Protein AF-A0A7S6S5T4-F1 (afdb_monomer_lite)

Structure (mmCIF, N/CA/C/O backbone):
data_AF-A0A7S6S5T4-F1
#
_entry.id   AF-A0A7S6S5T4-F1
#
loop_
_atom_site.group_PDB
_atom_site.id
_atom_site.type_symbol
_atom_site.label_atom_id
_atom_site.label_alt_id
_atom_site.label_comp_id
_atom_site.label_asym_id
_atom_site.label_entity_id
_atom_site.label_seq_id
_atom_site.pdbx_PDB_ins_code
_atom_site.Cartn_x
_atom_site.Cartn_y
_atom_site.Cartn_z
_atom_site.occupancy
_atom_site.B_iso_or_equiv
_atom_site.auth_seq_id
_atom_site.auth_comp_id
_atom_site.auth_asym_id
_atom_site.auth_atom_id
_atom_site.pdbx_PDB_model_num
ATOM 1 N N . MET A 1 1 ? -9.340 40.161 12.374 1.00 37.75 1 MET A N 1
ATOM 2 C CA . MET A 1 1 ? -9.868 39.364 11.247 1.00 37.75 1 MET A CA 1
ATOM 3 C C . MET A 1 1 ? -8.648 38.874 10.475 1.00 37.75 1 MET A C 1
ATOM 5 O O . MET A 1 1 ? -8.065 39.648 9.738 1.00 37.75 1 MET A O 1
ATOM 9 N N . ALA A 1 2 ? -8.127 37.689 10.814 1.00 38.81 2 ALA A N 1
ATOM 10 C CA . ALA A 1 2 ? -6.842 37.221 10.290 1.00 38.81 2 ALA A CA 1
ATOM 11 C C . ALA A 1 2 ? -7.041 36.590 8.908 1.00 38.81 2 ALA A C 1
ATOM 13 O O . ALA A 1 2 ? -7.745 35.587 8.770 1.00 38.81 2 ALA A O 1
ATOM 14 N N . GLU A 1 3 ? -6.441 37.216 7.905 1.00 41.28 3 GLU A N 1
ATOM 15 C CA . GLU A 1 3 ? -6.384 36.771 6.520 1.00 41.28 3 GLU A CA 1
ATOM 16 C C . GLU A 1 3 ? -5.743 35.372 6.475 1.00 41.28 3 GLU A C 1
ATOM 18 O O . GLU A 1 3 ? -4.582 35.178 6.843 1.00 41.28 3 GLU A O 1
ATOM 23 N N . LYS A 1 4 ? -6.533 34.345 6.135 1.00 46.62 4 LYS A N 1
ATOM 24 C CA . LYS A 1 4 ? -6.027 32.974 5.996 1.00 46.62 4 LYS A CA 1
ATOM 25 C C . LYS A 1 4 ? -5.132 32.932 4.765 1.00 46.62 4 LYS A C 1
ATOM 27 O O . LYS A 1 4 ? -5.632 32.852 3.648 1.00 46.62 4 LYS A O 1
ATOM 32 N N . GLU A 1 5 ? -3.824 32.969 4.983 1.00 51.25 5 GLU A N 1
ATOM 33 C CA . GLU A 1 5 ? -2.847 32.892 3.902 1.00 51.25 5 GLU A CA 1
ATOM 34 C C . GLU A 1 5 ? -3.065 31.630 3.038 1.00 51.25 5 GLU A C 1
ATOM 36 O O . GLU A 1 5 ? -3.029 30.505 3.559 1.00 51.25 5 GLU A O 1
ATOM 41 N N . PRO A 1 6 ? -3.282 31.781 1.720 1.00 53.50 6 PRO A N 1
ATOM 42 C CA . PRO A 1 6 ? -3.698 30.685 0.845 1.00 53.50 6 PRO A CA 1
ATOM 43 C C . PRO A 1 6 ? -2.652 29.565 0.749 1.00 53.50 6 PRO A C 1
ATOM 45 O O . PRO A 1 6 ? -3.016 28.391 0.651 1.00 53.50 6 PRO A O 1
ATOM 48 N N . TRP A 1 7 ? -1.362 29.880 0.888 1.00 49.38 7 TRP A N 1
ATOM 49 C CA . TRP A 1 7 ? -0.279 28.892 0.837 1.00 49.38 7 TRP A CA 1
ATOM 50 C C . TRP A 1 7 ? -0.280 27.927 2.039 1.00 49.38 7 TRP A C 1
ATOM 52 O O . TRP A 1 7 ? 0.041 26.747 1.884 1.00 49.38 7 TRP A O 1
ATOM 62 N N . LYS A 1 8 ? -0.733 28.360 3.229 1.00 52.41 8 LYS A N 1
ATOM 63 C CA . LYS A 1 8 ? -0.877 27.468 4.400 1.00 52.41 8 LYS A CA 1
ATOM 64 C C . LYS A 1 8 ? -1.948 26.405 4.169 1.00 52.41 8 LYS A C 1
ATOM 66 O O . LYS A 1 8 ? -1.793 25.269 4.617 1.00 52.41 8 LYS A O 1
ATOM 71 N N . SER A 1 9 ? -3.007 26.744 3.429 1.00 56.28 9 SER A N 1
ATOM 72 C CA . SER A 1 9 ? -4.015 25.760 3.020 1.00 56.28 9 SER A CA 1
ATOM 73 C C . SER A 1 9 ? -3.423 24.715 2.062 1.00 56.28 9 SER A C 1
ATOM 75 O O . SER A 1 9 ? -3.656 23.522 2.248 1.00 56.28 9 SER A O 1
ATOM 77 N N . GLN A 1 10 ? -2.555 25.130 1.134 1.00 53.66 10 GLN A N 1
ATOM 78 C CA . GLN A 1 10 ? -1.889 24.252 0.165 1.00 53.66 10 GLN A CA 1
ATOM 79 C C . GLN A 1 10 ? -0.862 23.309 0.812 1.00 53.66 10 GLN A C 1
ATOM 81 O O . GLN A 1 10 ? -0.829 22.124 0.489 1.00 53.66 10 GLN A O 1
ATOM 86 N N . LEU A 1 11 ? -0.089 23.768 1.800 1.00 56.03 11 LEU A N 1
ATOM 87 C CA . LEU A 1 11 ? 0.815 22.888 2.560 1.00 56.03 11 LEU A CA 1
ATOM 88 C C . LEU A 1 11 ? 0.056 21.893 3.458 1.00 56.03 11 LEU A C 1
ATOM 90 O O . LEU A 1 11 ? 0.479 20.749 3.617 1.00 56.03 11 LEU A O 1
ATOM 94 N N . SER A 1 12 ? -1.105 22.283 3.996 1.00 57.75 12 SER A N 1
ATOM 95 C CA . SER A 1 12 ? -1.963 21.382 4.788 1.00 57.75 12 SER A CA 1
ATOM 96 C C . SER A 1 12 ? -2.613 20.258 3.963 1.00 57.75 12 SER A C 1
ATOM 98 O O . SER A 1 12 ? -3.051 19.239 4.504 1.00 57.75 12 SER A O 1
ATOM 100 N N . ILE A 1 13 ? -2.673 20.438 2.641 1.00 57.72 13 ILE A N 1
ATOM 101 C CA . ILE A 1 13 ? -3.141 19.431 1.686 1.00 57.72 13 ILE A CA 1
ATOM 102 C C . ILE A 1 13 ? -2.067 18.357 1.461 1.00 57.72 13 ILE A C 1
ATOM 104 O O . ILE A 1 13 ? -2.412 17.185 1.286 1.00 57.72 13 ILE A O 1
ATOM 108 N N . LEU A 1 14 ? -0.785 18.744 1.501 1.00 58.28 14 LEU A N 1
ATOM 109 C CA . LEU A 1 14 ? 0.358 17.836 1.378 1.00 58.28 14 LEU A CA 1
ATOM 110 C C . LEU A 1 14 ? 0.544 16.975 2.633 1.00 58.28 14 LEU A C 1
ATOM 112 O O . LEU A 1 14 ? 0.919 15.810 2.515 1.00 58.28 14 LEU A O 1
ATOM 116 N N . SER A 1 15 ? 0.243 17.500 3.828 1.00 65.44 15 SER A N 1
ATOM 117 C CA . SER A 1 15 ? 0.333 16.702 5.051 1.00 65.44 15 SER A CA 1
ATOM 118 C C . SER A 1 15 ? -0.891 15.794 5.228 1.00 65.44 15 SER A C 1
ATOM 120 O O . SER A 1 15 ? -2.013 16.205 5.553 1.00 65.44 15 SER A O 1
ATOM 122 N N . ILE A 1 16 ? -0.658 14.498 5.016 1.00 64.62 16 ILE A N 1
ATOM 123 C CA . ILE A 1 16 ? -1.627 13.440 5.319 1.00 64.62 16 ILE A CA 1
ATOM 124 C C . ILE A 1 16 ? -1.848 13.335 6.832 1.00 64.62 16 ILE A C 1
ATOM 126 O O . ILE A 1 16 ? -2.922 12.912 7.231 1.00 64.62 16 ILE A O 1
ATOM 130 N N . ASP A 1 17 ? -0.904 13.781 7.664 1.00 66.31 17 ASP A N 1
ATOM 131 C CA . ASP A 1 17 ? -0.957 13.575 9.116 1.00 66.31 17 ASP A CA 1
ATOM 132 C C . ASP A 1 17 ? -1.626 14.708 9.919 1.00 66.31 17 ASP A C 1
ATOM 134 O O . ASP A 1 17 ? -1.998 14.497 11.071 1.00 66.31 17 ASP A O 1
ATOM 138 N N . ASN A 1 18 ? -1.859 15.889 9.330 1.00 67.38 18 ASN A N 1
ATOM 139 C CA . ASN A 1 18 ? -2.523 16.994 10.037 1.00 67.38 18 ASN A CA 1
ATOM 140 C C . ASN A 1 18 ? -4.045 16.904 9.888 1.00 67.38 18 ASN A C 1
ATOM 142 O O . ASN A 1 18 ? -4.648 17.567 9.039 1.00 67.38 18 ASN A O 1
ATOM 146 N N . TRP A 1 19 ? -4.672 16.071 10.716 1.00 69.12 19 TRP A N 1
ATOM 147 C CA . TRP A 1 19 ? -6.127 15.990 10.823 1.00 69.12 19 TRP A CA 1
ATOM 148 C C . TRP A 1 19 ? -6.584 16.838 12.006 1.00 69.12 19 TRP A C 1
ATOM 150 O O . TRP A 1 19 ? -6.181 16.594 13.140 1.00 69.12 19 TRP A O 1
ATOM 160 N N . LYS A 1 20 ? -7.442 17.833 11.754 1.00 62.19 20 LYS A N 1
ATOM 161 C CA . LYS A 1 20 ? -8.158 18.521 12.832 1.00 62.19 20 LYS A CA 1
ATOM 162 C C . LYS A 1 20 ? -9.294 17.622 13.305 1.00 62.19 20 LYS A C 1
ATOM 164 O O . LYS A 1 20 ? -10.221 17.344 12.543 1.00 62.19 20 LYS A O 1
ATOM 169 N N . ILE A 1 21 ? -9.178 17.123 14.530 1.00 63.34 21 ILE A N 1
ATOM 170 C CA . ILE A 1 21 ? -10.240 16.376 15.201 1.00 63.34 21 ILE A CA 1
ATOM 171 C C . ILE A 1 21 ? -11.015 17.394 16.032 1.00 63.34 21 ILE A C 1
ATOM 173 O O . ILE A 1 21 ? -10.734 17.583 17.210 1.00 63.34 21 ILE A O 1
ATOM 177 N N . ASP A 1 22 ? -11.945 18.086 15.381 1.00 63.19 22 ASP A N 1
ATOM 178 C CA . ASP A 1 22 ? -12.815 19.053 16.059 1.00 63.19 22 ASP A CA 1
ATOM 179 C C . ASP A 1 22 ? -14.105 18.380 16.578 1.00 63.19 22 ASP A C 1
ATOM 181 O O . ASP A 1 22 ? -14.806 18.949 17.409 1.00 63.19 22 ASP A O 1
ATOM 185 N N . ASP A 1 23 ? -14.412 17.157 16.119 1.00 68.19 23 ASP A N 1
ATOM 186 C CA . ASP A 1 23 ? -15.638 16.423 16.451 1.00 68.19 23 ASP A CA 1
ATOM 187 C C . ASP A 1 23 ? -15.375 14.908 16.587 1.00 68.19 23 ASP A C 1
ATOM 189 O O . ASP A 1 23 ? -14.596 14.317 15.834 1.00 68.19 23 ASP A O 1
ATOM 193 N N . SER A 1 24 ? -16.045 14.283 17.557 1.00 76.25 24 SER A N 1
ATOM 194 C CA . SER A 1 24 ? -16.015 12.837 17.836 1.00 76.25 24 SER A CA 1
ATOM 195 C C . SER A 1 24 ? -17.015 12.035 16.988 1.00 76.25 24 SER A C 1
ATOM 197 O O . SER A 1 24 ? -17.014 10.798 17.009 1.00 76.25 24 SER A O 1
ATOM 199 N N . ALA A 1 25 ? -17.865 12.722 16.219 1.00 84.00 25 ALA A N 1
ATOM 200 C CA . ALA A 1 25 ? -18.787 12.102 15.282 1.00 84.00 25 ALA A CA 1
ATOM 201 C C . ALA A 1 25 ? -18.052 11.386 14.142 1.00 84.00 25 ALA A C 1
ATOM 203 O O . ALA A 1 25 ? -17.232 11.972 13.428 1.00 84.00 25 ALA A O 1
ATOM 204 N N . PHE A 1 26 ? -18.411 10.119 13.905 1.00 86.06 26 PHE A N 1
ATOM 205 C CA . PHE A 1 26 ? -17.848 9.329 12.808 1.00 86.06 26 PHE A CA 1
ATOM 206 C C . PHE A 1 26 ? -18.003 10.034 11.453 1.00 86.06 26 PHE A C 1
ATOM 208 O O . PHE A 1 26 ? -17.081 10.024 10.640 1.00 86.06 26 PHE A O 1
ATOM 215 N N . GLU A 1 27 ? -19.145 10.681 11.216 1.00 86.12 27 GLU A N 1
ATOM 216 C CA . GLU A 1 27 ? -19.437 11.368 9.955 1.00 86.12 27 GLU A CA 1
ATOM 217 C C . GLU A 1 27 ? -18.483 12.529 9.669 1.00 86.12 27 GLU A C 1
ATOM 219 O O . GLU A 1 27 ? -18.081 12.720 8.520 1.00 86.12 27 GLU A O 1
ATOM 224 N N . ALA A 1 28 ? -18.075 13.275 10.698 1.00 84.25 28 ALA A N 1
ATOM 225 C CA . ALA A 1 28 ? -17.122 14.369 10.551 1.00 84.25 28 ALA A CA 1
ATOM 226 C C . ALA A 1 28 ? -15.737 13.836 10.154 1.00 84.25 28 ALA A C 1
ATOM 228 O O . ALA A 1 28 ? -15.132 14.317 9.191 1.00 84.25 28 ALA A O 1
ATOM 229 N N . ILE A 1 29 ? -15.270 12.782 10.833 1.00 84.75 29 ILE A N 1
ATOM 230 C CA . ILE A 1 29 ? -13.990 12.126 10.530 1.00 84.75 29 ILE A CA 1
ATOM 231 C C . ILE A 1 29 ? -14.030 11.503 9.124 1.00 84.75 29 ILE A C 1
ATOM 233 O O . ILE A 1 29 ? -13.089 11.649 8.341 1.00 84.75 29 ILE A O 1
ATOM 237 N N . TRP A 1 30 ? -15.139 10.851 8.769 1.00 87.25 30 TRP A N 1
ATOM 238 C CA . TRP A 1 30 ? -15.346 10.254 7.452 1.00 87.25 30 TRP A CA 1
ATOM 239 C C . TRP A 1 30 ? -15.392 11.299 6.336 1.00 87.25 30 TRP A C 1
ATOM 241 O O . TRP A 1 30 ? -14.808 11.090 5.271 1.00 87.25 30 TRP A O 1
ATOM 251 N N . ARG A 1 31 ? -16.039 12.446 6.565 1.00 85.94 31 ARG A N 1
ATOM 252 C CA . ARG A 1 31 ? -16.064 13.562 5.612 1.00 85.94 31 ARG A CA 1
ATOM 253 C C . ARG A 1 31 ? -14.654 14.084 5.350 1.00 85.94 31 ARG A C 1
ATOM 255 O O . ARG A 1 31 ? -14.284 14.200 4.186 1.00 85.94 31 ARG A O 1
ATOM 262 N N . ASN A 1 32 ? -13.853 14.292 6.395 1.00 83.81 32 ASN A N 1
ATOM 263 C CA . ASN A 1 32 ? -12.459 14.732 6.261 1.00 83.81 32 ASN A CA 1
ATOM 264 C C . ASN A 1 32 ? -11.607 13.713 5.488 1.00 83.81 32 ASN A C 1
ATOM 266 O O . ASN A 1 32 ? -10.844 14.090 4.595 1.00 83.81 32 ASN A O 1
ATOM 270 N N . TYR A 1 33 ? -11.780 12.418 5.777 1.00 86.19 33 TYR A N 1
ATOM 271 C CA . TYR A 1 33 ? -11.155 11.345 5.004 1.00 86.19 33 TYR A CA 1
ATOM 272 C C . TYR A 1 33 ? -11.542 11.430 3.522 1.00 86.19 33 TYR A C 1
ATOM 274 O O . TYR A 1 33 ? -10.666 11.452 2.659 1.00 86.19 33 TYR A O 1
ATOM 282 N N . ARG A 1 34 ? -12.843 11.529 3.215 1.00 85.56 34 ARG A N 1
ATOM 283 C CA . ARG A 1 34 ? -13.330 11.608 1.831 1.00 85.56 34 ARG A CA 1
ATOM 284 C C . ARG A 1 34 ? -12.846 12.852 1.111 1.00 85.56 34 ARG A C 1
ATOM 286 O O . ARG A 1 34 ? -12.558 12.766 -0.075 1.00 85.56 34 ARG A O 1
ATOM 293 N N . GLU A 1 35 ? -12.751 13.987 1.797 1.00 84.31 35 GLU A N 1
ATOM 294 C CA . GLU A 1 35 ? -12.193 15.204 1.221 1.00 84.31 35 GLU A CA 1
ATOM 295 C C . GLU A 1 35 ? -10.731 15.014 0.843 1.00 84.31 35 GLU A C 1
ATOM 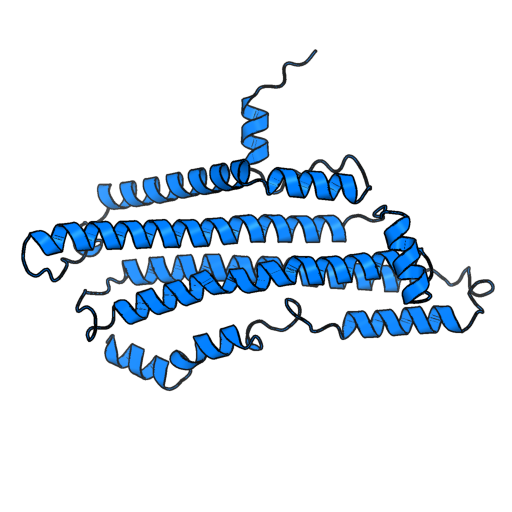297 O O . GLU A 1 35 ? -10.398 15.243 -0.313 1.00 84.31 35 GLU A O 1
ATOM 302 N N . LYS A 1 36 ? -9.884 14.502 1.745 1.00 81.69 36 LYS A N 1
ATOM 303 C CA . LYS A 1 36 ? -8.467 14.227 1.442 1.00 81.69 36 LYS A CA 1
ATOM 304 C C . LYS A 1 36 ? -8.264 13.096 0.421 1.00 81.69 36 LYS A C 1
ATOM 306 O O . LYS A 1 36 ? -7.222 13.078 -0.238 1.00 81.69 36 LYS A O 1
ATOM 311 N N . ALA A 1 37 ? -9.244 12.198 0.281 1.00 83.44 37 ALA A N 1
ATOM 312 C CA . ALA A 1 37 ? -9.281 11.118 -0.708 1.00 83.44 37 ALA A CA 1
ATOM 313 C C . ALA A 1 37 ? -9.845 11.543 -2.078 1.00 83.44 37 ALA A C 1
ATOM 315 O O . ALA A 1 37 ? -9.880 10.721 -2.996 1.00 83.44 37 ALA A O 1
ATOM 316 N N . LYS A 1 38 ? -10.322 12.789 -2.245 1.00 84.56 38 LYS A N 1
ATOM 317 C CA . LYS A 1 38 ? -10.767 13.278 -3.559 1.00 84.56 38 LYS A CA 1
ATOM 318 C C . LYS A 1 38 ? -9.602 13.231 -4.543 1.00 84.56 38 LYS A C 1
ATOM 320 O O . LYS A 1 38 ? -8.491 13.653 -4.220 1.00 84.56 38 LYS A O 1
ATOM 325 N N . LEU A 1 39 ? -9.910 12.822 -5.775 1.00 75.38 39 LEU A N 1
ATOM 326 C CA . LEU A 1 39 ? -8.928 12.667 -6.850 1.00 75.38 39 LEU A CA 1
ATOM 327 C C . LEU A 1 39 ? -8.058 13.914 -7.041 1.00 75.38 39 LEU A C 1
ATOM 329 O O . LEU A 1 39 ? -6.858 13.771 -7.205 1.00 75.38 39 LEU A O 1
ATOM 333 N N . GLY A 1 40 ? -8.614 15.125 -6.934 1.00 80.12 40 GLY A N 1
ATOM 334 C CA . GLY A 1 40 ? -7.833 16.359 -7.091 1.00 80.12 40 GLY A CA 1
ATOM 335 C C . GLY A 1 40 ? -6.673 16.496 -6.096 1.00 80.12 40 GLY A C 1
ATOM 336 O O . GLY A 1 40 ? -5.560 16.835 -6.491 1.00 80.12 40 GLY A O 1
ATOM 337 N N . PHE A 1 41 ? -6.894 16.179 -4.816 1.00 80.44 41 PHE A N 1
ATOM 338 C CA . PHE A 1 41 ? -5.836 16.269 -3.805 1.00 80.44 41 PHE A CA 1
ATOM 339 C C . PHE A 1 41 ? -4.828 15.129 -3.923 1.00 80.44 41 PHE A C 1
ATOM 341 O O . PHE A 1 41 ? -3.630 15.366 -3.780 1.00 80.44 41 PHE A O 1
ATOM 348 N N . SER A 1 42 ? -5.294 13.914 -4.220 1.00 80.44 42 SER A N 1
ATOM 349 C CA . SER A 1 42 ? -4.402 12.785 -4.500 1.00 80.44 42 SER A CA 1
ATOM 350 C C . SER A 1 42 ? -3.530 13.060 -5.725 1.00 80.44 42 SER A C 1
ATOM 352 O O . SER A 1 42 ? -2.319 12.892 -5.647 1.00 80.44 42 SER A O 1
ATOM 354 N N . ILE A 1 43 ? -4.099 13.577 -6.818 1.00 85.12 43 ILE A N 1
ATOM 355 C CA . ILE A 1 43 ? -3.352 13.955 -8.026 1.00 85.12 43 ILE A CA 1
ATOM 356 C C . ILE A 1 43 ? -2.308 15.020 -7.698 1.00 85.12 43 ILE A C 1
ATOM 358 O O . ILE A 1 43 ? -1.166 14.877 -8.111 1.00 85.12 43 ILE A O 1
ATOM 362 N N . PHE A 1 44 ? -2.648 16.045 -6.913 1.00 86.00 44 PHE A N 1
ATOM 363 C CA . PHE A 1 44 ? -1.677 17.068 -6.523 1.00 86.00 44 PHE A CA 1
ATOM 364 C C . PHE A 1 44 ? -0.487 16.484 -5.742 1.00 86.00 44 PHE A C 1
ATOM 366 O O . PHE A 1 44 ? 0.663 16.765 -6.075 1.00 86.00 44 PHE A O 1
ATOM 373 N N . ARG A 1 45 ? -0.745 15.623 -4.745 1.00 84.56 45 ARG A N 1
ATOM 374 C CA . ARG A 1 45 ? 0.317 14.943 -3.978 1.00 84.56 45 ARG A CA 1
ATOM 375 C C . ARG A 1 45 ? 1.169 14.031 -4.866 1.00 84.56 45 ARG A C 1
ATOM 377 O O . ARG A 1 45 ? 2.393 14.047 -4.758 1.00 84.56 45 ARG A O 1
ATOM 384 N N . ILE A 1 46 ? 0.535 13.280 -5.768 1.00 87.25 46 ILE A N 1
ATOM 385 C CA . ILE A 1 46 ? 1.215 12.392 -6.721 1.00 87.25 46 ILE A CA 1
ATOM 386 C C . ILE A 1 46 ? 2.090 13.202 -7.679 1.00 87.25 46 ILE A C 1
ATOM 388 O O . ILE A 1 46 ? 3.255 12.865 -7.846 1.00 87.25 46 ILE A O 1
ATOM 392 N N . LEU A 1 47 ? 1.568 14.284 -8.263 1.00 87.88 47 LEU A N 1
ATOM 393 C CA . LEU A 1 47 ? 2.312 15.156 -9.176 1.00 87.88 47 LEU A CA 1
ATOM 394 C C . LEU A 1 47 ? 3.505 15.818 -8.488 1.00 87.88 47 LEU A C 1
ATOM 396 O O . LEU A 1 47 ? 4.566 15.931 -9.092 1.00 87.88 47 LEU A O 1
ATOM 400 N N . PHE A 1 48 ? 3.361 16.208 -7.222 1.00 87.88 48 PHE A N 1
ATOM 401 C CA . PHE A 1 48 ? 4.464 16.759 -6.442 1.00 87.88 48 PHE A CA 1
ATOM 402 C C . PHE A 1 48 ? 5.604 15.742 -6.262 1.00 87.88 48 PHE A C 1
ATOM 404 O O . PHE A 1 48 ? 6.759 16.051 -6.552 1.00 87.88 48 PHE A O 1
ATOM 411 N N . ILE A 1 49 ? 5.290 14.507 -5.847 1.00 85.94 49 ILE A N 1
ATOM 412 C CA . ILE A 1 49 ? 6.299 13.442 -5.701 1.00 85.94 49 ILE A CA 1
ATOM 413 C C . ILE A 1 49 ? 6.875 13.045 -7.066 1.00 85.94 49 ILE A C 1
ATOM 415 O O . ILE A 1 49 ? 8.076 12.812 -7.186 1.00 85.94 49 ILE A O 1
ATOM 419 N N . PHE A 1 50 ? 6.040 13.004 -8.102 1.00 86.56 50 PHE A N 1
ATOM 420 C CA . PHE A 1 50 ? 6.462 12.732 -9.470 1.00 86.56 50 PHE A CA 1
ATOM 421 C C . PHE A 1 50 ? 7.470 13.780 -9.954 1.00 86.56 50 PHE A C 1
ATOM 423 O O . PHE A 1 50 ? 8.515 13.419 -10.484 1.00 86.56 50 PHE A O 1
ATOM 430 N N . PHE A 1 51 ? 7.209 15.066 -9.711 1.00 88.50 51 PHE A N 1
ATOM 431 C CA . PHE A 1 51 ? 8.132 16.145 -10.057 1.00 88.50 51 PHE A CA 1
ATOM 432 C C . PHE A 1 51 ? 9.462 16.021 -9.307 1.00 88.50 51 PHE A C 1
ATOM 434 O O . PHE A 1 51 ? 10.518 16.151 -9.922 1.00 88.50 51 PHE A O 1
ATOM 441 N N . LEU A 1 52 ? 9.433 15.689 -8.010 1.00 87.06 52 LEU A N 1
ATOM 442 C CA . LEU A 1 52 ? 10.654 15.407 -7.248 1.00 87.06 52 LEU A CA 1
ATOM 443 C C . LEU A 1 52 ? 11.440 14.236 -7.847 1.00 87.06 52 LEU A C 1
ATOM 445 O O . LEU A 1 52 ? 12.654 14.336 -8.020 1.00 87.06 52 LEU A O 1
ATOM 449 N N . PHE A 1 53 ? 10.761 13.155 -8.226 1.00 83.44 53 PHE A N 1
ATOM 450 C CA . PHE A 1 53 ? 11.404 11.997 -8.839 1.00 83.44 53 PHE A CA 1
ATOM 451 C C . PHE A 1 53 ? 12.035 12.330 -10.199 1.00 83.44 53 PHE A C 1
ATOM 453 O O . PHE A 1 53 ? 13.185 11.975 -10.446 1.00 83.44 53 PHE A O 1
ATOM 460 N N . ILE A 1 54 ? 11.331 13.078 -11.054 1.00 82.62 54 ILE A N 1
ATOM 461 C CA . ILE A 1 54 ? 11.871 13.552 -12.335 1.00 82.62 54 ILE A CA 1
ATOM 462 C C . ILE A 1 54 ? 13.063 14.488 -12.113 1.00 82.62 54 ILE A C 1
ATOM 464 O O . ILE A 1 54 ? 14.084 14.334 -12.778 1.00 82.62 54 ILE A O 1
ATOM 468 N N . SER A 1 55 ? 12.985 15.408 -11.147 1.00 85.12 55 SER A N 1
ATOM 469 C CA . SER A 1 55 ? 14.104 16.299 -10.820 1.00 85.12 55 SER A CA 1
ATOM 470 C C . SER A 1 55 ? 15.345 15.520 -10.370 1.00 85.12 55 SER A C 1
ATOM 472 O O . SER A 1 55 ? 16.459 15.839 -10.776 1.00 85.12 55 SER A O 1
ATOM 474 N N . PHE A 1 56 ? 15.149 14.440 -9.609 1.00 82.94 56 PHE A N 1
ATOM 475 C CA . PHE A 1 56 ? 16.220 13.548 -9.184 1.00 82.94 56 PHE A CA 1
ATOM 476 C C . PHE A 1 56 ? 16.838 12.784 -10.365 1.00 82.94 56 PHE A C 1
ATOM 478 O O . PHE A 1 56 ? 18.060 12.703 -10.456 1.00 82.94 56 PHE A O 1
ATOM 485 N N . ILE A 1 57 ? 16.026 12.297 -11.311 1.00 78.06 57 ILE A N 1
ATOM 486 C CA . ILE A 1 57 ? 16.528 11.673 -12.548 1.00 78.06 57 ILE A CA 1
ATOM 487 C C . ILE A 1 57 ? 17.356 12.665 -13.369 1.00 78.06 57 ILE A C 1
ATOM 489 O O . ILE A 1 57 ? 18.448 12.315 -13.808 1.00 78.06 57 ILE A O 1
ATOM 493 N N . ILE A 1 58 ? 16.869 13.896 -13.552 1.00 81.25 58 ILE A N 1
ATOM 494 C CA . ILE A 1 58 ? 17.584 14.936 -14.307 1.00 81.25 58 ILE A CA 1
ATOM 495 C C . ILE A 1 58 ? 18.935 15.237 -13.647 1.00 81.25 58 ILE A C 1
ATOM 497 O O . ILE A 1 58 ? 19.949 15.299 -14.335 1.00 81.25 58 ILE A O 1
ATOM 501 N N . LEU A 1 59 ? 18.984 15.349 -12.315 1.00 82.88 59 LEU A N 1
ATOM 502 C CA . LEU A 1 59 ? 20.243 15.534 -11.588 1.00 82.88 59 LEU A CA 1
ATOM 503 C C . LEU A 1 59 ? 21.210 14.363 -11.806 1.00 82.88 59 LEU A C 1
ATOM 505 O O . LEU A 1 59 ? 22.388 14.591 -12.071 1.00 82.88 59 LEU A O 1
ATOM 509 N N . ILE A 1 60 ? 20.729 13.117 -11.762 1.00 76.94 60 ILE A N 1
ATOM 510 C CA . ILE A 1 60 ? 21.569 11.949 -12.067 1.00 76.94 60 ILE A CA 1
ATOM 511 C C . ILE A 1 60 ? 22.073 12.004 -13.515 1.00 76.94 60 ILE A C 1
ATOM 513 O O . ILE A 1 60 ? 23.223 11.667 -13.757 1.00 76.94 60 ILE A O 1
ATOM 517 N N . GLN A 1 61 ? 21.271 12.455 -14.480 1.00 72.94 61 GLN A N 1
ATOM 518 C CA . GLN A 1 61 ? 21.716 12.587 -15.873 1.00 72.94 61 GLN A CA 1
ATOM 519 C C . GLN A 1 61 ? 22.749 13.704 -16.081 1.00 72.94 61 GLN A C 1
ATOM 521 O O . GLN A 1 61 ? 23.600 13.589 -16.963 1.00 72.94 61 GLN A O 1
ATOM 526 N N . MET A 1 62 ? 22.676 14.778 -15.290 1.00 79.25 62 MET A N 1
ATOM 527 C CA . MET A 1 62 ? 23.615 15.902 -15.364 1.00 79.25 62 MET A CA 1
ATOM 528 C C . MET A 1 62 ? 24.971 15.594 -14.719 1.00 79.25 62 MET A C 1
ATOM 530 O O . MET A 1 62 ? 25.985 16.101 -15.188 1.00 79.25 62 MET A O 1
ATOM 534 N N . PHE A 1 63 ? 24.990 14.797 -13.647 1.00 78.38 63 PHE A N 1
ATOM 535 C CA . PHE A 1 63 ? 26.194 14.550 -12.838 1.00 78.38 63 PHE A CA 1
ATOM 536 C C . PHE A 1 63 ? 26.689 13.097 -12.859 1.00 78.38 63 PHE A C 1
ATOM 538 O O . PHE A 1 63 ? 27.776 12.815 -12.360 1.00 78.38 63 PHE A O 1
ATOM 545 N N . GLY A 1 64 ? 25.892 12.167 -13.379 1.00 68.06 64 GLY A N 1
ATOM 546 C CA . GLY A 1 64 ? 26.190 10.740 -13.420 1.00 68.06 64 GLY A CA 1
ATOM 547 C C . GLY A 1 64 ? 26.852 10.306 -14.722 1.00 68.06 64 GLY A C 1
ATOM 548 O O . GLY A 1 64 ? 26.709 10.937 -15.768 1.00 68.06 64 GLY A O 1
ATOM 549 N N . ASP A 1 65 ? 27.564 9.185 -14.649 1.00 67.75 65 ASP A N 1
ATOM 550 C CA . ASP A 1 65 ? 28.231 8.583 -15.797 1.00 67.75 65 ASP A CA 1
ATOM 551 C C . ASP A 1 65 ? 27.190 8.002 -16.775 1.00 67.75 65 ASP A C 1
ATOM 553 O O . ASP A 1 65 ? 26.554 6.973 -16.515 1.00 67.75 65 ASP A O 1
ATOM 557 N N . GLN A 1 66 ? 26.960 8.713 -17.883 1.00 63.69 66 GLN A N 1
ATOM 558 C CA . GLN A 1 66 ? 25.862 8.456 -18.825 1.00 63.69 66 GLN A CA 1
ATOM 559 C C . GLN A 1 66 ? 25.933 7.058 -19.456 1.00 63.69 66 GLN A C 1
ATOM 561 O O . GLN A 1 66 ? 24.892 6.472 -19.760 1.00 63.69 66 GLN A O 1
ATOM 566 N N . ALA A 1 67 ? 27.140 6.498 -19.588 1.00 56.53 67 ALA A N 1
ATOM 567 C CA . ALA A 1 67 ? 27.385 5.207 -20.227 1.00 56.53 67 ALA A CA 1
ATOM 568 C C . ALA A 1 67 ? 26.745 4.018 -19.486 1.00 56.53 67 ALA A C 1
ATOM 570 O O . ALA A 1 67 ? 26.386 3.027 -20.118 1.00 56.53 67 ALA A O 1
ATOM 571 N N . ASN A 1 68 ? 26.555 4.115 -18.165 1.00 58.88 68 ASN A N 1
ATOM 572 C CA . ASN A 1 68 ? 26.000 3.019 -17.361 1.00 58.88 68 ASN A CA 1
ATOM 573 C C . ASN A 1 68 ? 24.497 3.160 -17.068 1.00 58.88 68 ASN A C 1
ATOM 575 O O . ASN A 1 68 ? 23.866 2.216 -16.580 1.00 58.88 68 ASN A O 1
ATOM 579 N N . LEU A 1 69 ? 23.916 4.335 -17.330 1.00 60.22 69 LEU A N 1
ATOM 580 C CA . LEU A 1 69 ? 22.542 4.646 -16.939 1.00 60.22 69 LEU A CA 1
ATOM 581 C C . LEU A 1 69 ? 21.519 4.247 -18.011 1.00 60.22 69 LEU A C 1
ATOM 583 O O . LEU A 1 69 ? 20.423 3.799 -17.677 1.00 60.22 69 LEU A O 1
ATOM 587 N N . ILE A 1 70 ? 21.880 4.386 -19.290 1.00 63.28 70 ILE A N 1
ATOM 588 C CA . ILE A 1 70 ? 21.028 4.040 -20.433 1.00 63.28 70 ILE A CA 1
ATOM 589 C C . ILE A 1 70 ? 21.815 3.067 -21.321 1.00 63.28 70 ILE A C 1
ATOM 591 O O . ILE A 1 70 ? 22.605 3.514 -22.153 1.00 63.28 70 ILE A O 1
ATOM 595 N N . PRO A 1 71 ? 21.643 1.742 -21.151 1.00 64.62 71 PRO A N 1
ATOM 596 C CA . PRO A 1 71 ? 22.298 0.783 -22.028 1.00 64.62 71 PRO A CA 1
ATOM 597 C C . PRO A 1 71 ? 21.772 0.962 -23.461 1.00 64.62 71 PRO A C 1
ATOM 599 O O . PRO A 1 71 ? 20.562 1.164 -23.643 1.00 64.62 71 PRO A O 1
ATOM 602 N N . PRO A 1 72 ? 22.639 0.872 -24.487 1.00 64.38 72 PRO A N 1
ATOM 603 C CA . PRO A 1 72 ? 22.208 0.989 -25.872 1.00 64.38 72 PRO A CA 1
ATOM 604 C C . PRO A 1 72 ? 21.135 -0.063 -26.163 1.00 64.38 72 PRO A C 1
ATOM 606 O O . PRO A 1 72 ? 21.318 -1.253 -25.905 1.00 64.38 72 PRO A O 1
ATOM 609 N N . ALA A 1 73 ? 19.983 0.396 -26.649 1.00 66.25 73 ALA A N 1
ATOM 610 C CA . ALA A 1 73 ? 18.892 -0.492 -27.017 1.00 66.25 73 ALA A CA 1
ATOM 611 C C . ALA A 1 73 ? 19.280 -1.319 -28.246 1.00 66.25 73 ALA A C 1
ATOM 613 O O . ALA A 1 73 ? 19.783 -0.745 -29.213 1.00 66.25 73 ALA A O 1
ATOM 614 N N . PRO A 1 74 ? 19.043 -2.641 -28.260 1.00 67.31 74 PRO A N 1
ATOM 615 C CA . PRO A 1 74 ? 19.158 -3.422 -29.482 1.00 67.31 74 PRO A CA 1
ATOM 616 C C . PRO A 1 74 ? 18.006 -3.030 -30.418 1.00 67.31 74 PRO A C 1
ATOM 618 O O . PRO A 1 74 ? 16.908 -3.573 -30.338 1.00 67.31 74 PRO A O 1
ATOM 621 N N . PHE A 1 75 ? 18.221 -2.055 -31.301 1.00 67.81 75 PHE A N 1
ATOM 622 C CA . PHE A 1 75 ? 17.190 -1.595 -32.232 1.00 67.81 75 PHE A CA 1
ATOM 623 C C . PHE A 1 75 ? 17.385 -2.186 -33.633 1.00 67.81 75 PHE A C 1
ATOM 625 O O . PHE A 1 75 ? 18.504 -2.387 -34.105 1.00 67.81 75 PHE A O 1
ATOM 632 N N . ARG A 1 76 ? 16.271 -2.460 -34.323 1.00 68.31 76 ARG A N 1
ATOM 633 C CA . ARG A 1 76 ? 16.257 -2.848 -35.741 1.00 68.31 76 ARG A CA 1
ATOM 634 C C . ARG A 1 76 ? 15.583 -1.746 -36.554 1.00 68.31 76 ARG A C 1
ATOM 636 O O . ARG A 1 76 ? 14.356 -1.679 -36.587 1.00 68.31 76 ARG A O 1
ATOM 643 N N . GLY A 1 77 ? 16.395 -0.909 -37.199 1.00 74.44 77 GLY A N 1
ATOM 644 C CA . GLY A 1 77 ? 15.942 0.234 -38.000 1.00 74.44 77 GLY A CA 1
ATOM 645 C C . GLY A 1 77 ? 15.535 1.453 -37.162 1.00 74.44 77 GLY A C 1
ATOM 646 O O . GLY A 1 77 ? 15.113 1.324 -36.014 1.00 74.44 77 GLY A O 1
ATOM 647 N N . GLU A 1 78 ? 15.652 2.648 -37.745 1.00 72.75 78 GLU A N 1
ATOM 648 C CA . GLU A 1 78 ? 15.445 3.925 -37.036 1.00 72.75 78 GLU A CA 1
ATOM 649 C C . GLU A 1 78 ? 14.003 4.125 -36.549 1.00 72.75 78 GLU A C 1
ATOM 651 O O . GLU A 1 78 ? 13.785 4.634 -35.454 1.00 72.75 78 GLU A O 1
ATOM 656 N N . PHE A 1 79 ? 13.009 3.636 -37.300 1.00 74.44 79 PHE A N 1
ATOM 657 C CA . PHE A 1 79 ? 11.602 3.706 -36.890 1.00 74.44 79 PHE A CA 1
ATOM 658 C C . PHE A 1 79 ? 11.345 2.980 -35.560 1.00 74.44 79 PHE A C 1
ATOM 660 O O . PHE A 1 79 ? 10.554 3.436 -34.742 1.00 74.44 79 PHE A O 1
ATOM 667 N N . ASN A 1 80 ? 12.024 1.859 -35.312 1.00 77.81 80 ASN A N 1
ATOM 668 C CA . ASN A 1 80 ? 11.830 1.065 -34.099 1.00 77.81 80 ASN A CA 1
ATOM 669 C C . ASN A 1 80 ? 12.403 1.773 -32.856 1.00 77.81 80 ASN A C 1
ATOM 671 O O . ASN A 1 80 ? 11.795 1.740 -31.787 1.00 77.81 80 ASN A O 1
ATOM 675 N N . LEU A 1 81 ? 13.526 2.481 -33.014 1.00 74.75 81 LEU A N 1
ATOM 676 C CA . LEU A 1 81 ? 14.207 3.179 -31.921 1.00 74.75 81 LEU A CA 1
ATOM 677 C C . LEU A 1 81 ? 13.325 4.261 -31.274 1.00 74.75 81 LEU A C 1
ATOM 679 O O . LEU A 1 81 ? 13.235 4.343 -30.048 1.00 74.75 81 LEU A O 1
ATOM 683 N N . ASP A 1 82 ? 12.609 5.037 -32.084 1.00 77.12 82 ASP A N 1
ATOM 684 C CA . ASP A 1 82 ? 11.722 6.090 -31.582 1.00 77.12 82 ASP A CA 1
ATOM 685 C C . ASP A 1 82 ? 10.509 5.527 -30.828 1.00 77.12 82 ASP A C 1
ATOM 687 O O . ASP A 1 82 ? 10.136 6.016 -29.755 1.00 77.12 82 ASP A O 1
ATOM 691 N N . TRP A 1 83 ? 9.877 4.482 -31.367 1.00 83.44 83 TRP A N 1
ATOM 692 C CA . TRP A 1 83 ? 8.686 3.887 -30.760 1.00 83.44 83 TRP A CA 1
ATOM 693 C C . TRP A 1 83 ? 9.003 3.124 -29.478 1.00 83.44 83 TRP A C 1
ATOM 695 O O . TRP A 1 83 ? 8.259 3.260 -28.503 1.00 83.44 83 TRP A O 1
ATOM 705 N N . ILE A 1 84 ? 10.109 2.375 -29.435 1.00 81.75 84 ILE A N 1
ATOM 706 C CA . ILE A 1 84 ? 10.485 1.611 -28.242 1.00 81.75 84 ILE A CA 1
ATOM 707 C C . ILE A 1 84 ? 10.783 2.545 -27.065 1.00 81.75 84 ILE A C 1
ATOM 709 O O . ILE A 1 84 ? 10.323 2.293 -25.951 1.00 81.75 84 ILE A O 1
ATOM 713 N N . GLY A 1 85 ? 11.440 3.684 -27.323 1.00 79.06 85 GLY A N 1
ATOM 714 C CA . GLY A 1 85 ? 11.688 4.720 -26.321 1.00 79.06 85 GLY A CA 1
ATOM 715 C C . GLY A 1 85 ? 10.396 5.344 -25.789 1.00 79.06 85 GLY A C 1
ATOM 716 O O . GLY A 1 85 ? 10.210 5.446 -24.575 1.00 79.06 85 GLY A O 1
ATOM 717 N N . ARG A 1 86 ? 9.456 5.699 -26.676 1.00 83.75 86 ARG A N 1
ATOM 718 C CA . ARG A 1 86 ? 8.154 6.281 -26.288 1.00 83.75 86 ARG A CA 1
ATOM 719 C C . ARG A 1 86 ? 7.301 5.306 -25.479 1.00 83.75 86 ARG A C 1
ATOM 721 O O . ARG A 1 86 ? 6.707 5.707 -24.478 1.00 83.75 86 ARG A O 1
ATOM 728 N N . ILE A 1 87 ? 7.257 4.035 -25.879 1.00 86.31 87 ILE A N 1
ATOM 729 C CA . ILE A 1 87 ? 6.518 2.987 -25.162 1.00 86.31 87 ILE A CA 1
ATOM 730 C C . ILE A 1 87 ? 7.156 2.737 -23.794 1.00 86.31 87 ILE A C 1
ATOM 732 O O . ILE A 1 87 ? 6.447 2.739 -22.789 1.00 86.31 87 ILE A O 1
ATOM 736 N N . ALA A 1 88 ? 8.481 2.586 -23.725 1.00 82.44 88 ALA A N 1
ATOM 737 C CA . ALA A 1 88 ? 9.190 2.385 -22.463 1.00 82.44 88 ALA A CA 1
ATOM 738 C C . ALA A 1 88 ? 8.976 3.560 -21.495 1.00 82.44 88 ALA A C 1
ATOM 740 O O . ALA A 1 88 ? 8.716 3.348 -20.307 1.00 82.44 88 ALA A O 1
ATOM 741 N N . PHE A 1 89 ? 9.009 4.795 -22.004 1.00 83.31 89 PHE A N 1
ATOM 742 C CA . PHE A 1 89 ? 8.700 5.988 -21.222 1.00 83.31 89 PHE A CA 1
ATOM 743 C C . PHE A 1 89 ? 7.258 5.963 -20.700 1.00 83.31 89 PHE A C 1
ATOM 745 O O . PHE A 1 89 ? 7.037 6.127 -19.500 1.00 83.31 89 PHE A O 1
ATOM 752 N N . ALA A 1 90 ? 6.280 5.687 -21.566 1.00 87.94 90 ALA A N 1
ATOM 753 C CA . ALA A 1 90 ? 4.872 5.615 -21.183 1.00 87.94 90 ALA A CA 1
ATOM 754 C C . ALA A 1 90 ? 4.612 4.534 -20.118 1.00 87.94 90 ALA A C 1
ATOM 756 O O . ALA A 1 90 ? 3.936 4.804 -19.125 1.00 87.94 90 ALA A O 1
ATOM 757 N N . VAL A 1 91 ? 5.194 3.340 -20.277 1.00 88.25 91 VAL A N 1
ATOM 758 C CA . VAL A 1 91 ? 5.103 2.242 -19.299 1.00 88.25 91 VAL A CA 1
ATOM 759 C C . VAL A 1 91 ? 5.726 2.648 -17.964 1.00 88.25 91 VAL A C 1
ATOM 761 O O . VAL A 1 91 ? 5.128 2.412 -16.916 1.00 88.25 91 VAL A O 1
ATOM 764 N N . THR A 1 92 ? 6.885 3.308 -17.989 1.00 84.44 92 THR A N 1
ATOM 765 C CA . THR A 1 92 ? 7.568 3.777 -16.773 1.00 84.44 92 THR A CA 1
ATOM 766 C C . THR A 1 92 ? 6.726 4.806 -16.023 1.00 84.44 92 THR A C 1
ATOM 768 O O . THR A 1 92 ? 6.524 4.677 -14.815 1.00 84.44 92 THR A O 1
ATOM 771 N N . VAL A 1 93 ? 6.180 5.798 -16.732 1.00 86.75 93 VAL A N 1
ATOM 772 C CA . VAL A 1 93 ? 5.306 6.823 -16.145 1.00 86.75 93 VAL A CA 1
ATOM 773 C C . VAL A 1 93 ? 4.029 6.197 -15.584 1.00 86.75 93 VAL A C 1
ATOM 775 O O . VAL A 1 93 ? 3.640 6.516 -14.461 1.00 86.75 93 VAL A O 1
ATOM 778 N N . ALA A 1 94 ? 3.400 5.273 -16.316 1.00 90.69 94 ALA A N 1
ATOM 779 C CA . ALA A 1 94 ? 2.198 4.577 -15.864 1.00 90.69 94 ALA A CA 1
ATOM 780 C C . ALA A 1 94 ? 2.458 3.726 -14.609 1.00 90.69 94 ALA A C 1
ATOM 782 O O . ALA A 1 94 ? 1.674 3.765 -13.659 1.00 90.69 94 ALA A O 1
ATOM 783 N N . TYR A 1 95 ? 3.577 3.000 -14.573 1.00 89.56 95 TYR A N 1
ATOM 784 C CA . TYR A 1 95 ? 3.978 2.195 -13.421 1.00 89.56 95 TYR A CA 1
ATOM 785 C C . TYR A 1 95 ? 4.287 3.060 -12.191 1.00 89.56 95 TYR A C 1
ATOM 787 O O . TYR A 1 95 ? 3.818 2.768 -11.089 1.00 89.56 95 TYR A O 1
ATOM 795 N N . LEU A 1 96 ? 5.004 4.172 -12.377 1.00 89.06 96 LEU A N 1
ATOM 796 C CA . LEU A 1 96 ? 5.279 5.128 -11.307 1.00 89.06 96 LEU A CA 1
ATOM 797 C C . LEU A 1 96 ? 3.986 5.746 -10.760 1.00 89.06 96 LEU A C 1
ATOM 799 O O . LEU A 1 96 ? 3.786 5.785 -9.546 1.00 89.06 96 LEU A O 1
ATOM 803 N N . ALA A 1 97 ? 3.085 6.179 -11.645 1.00 89.44 97 ALA A N 1
ATOM 804 C CA . ALA A 1 97 ? 1.785 6.717 -11.258 1.00 89.44 97 ALA A CA 1
ATOM 805 C C . ALA A 1 97 ? 0.967 5.695 -10.455 1.00 89.44 97 ALA A C 1
ATOM 807 O O . ALA A 1 97 ? 0.381 6.053 -9.434 1.00 89.44 97 ALA A O 1
ATOM 808 N N . LEU A 1 98 ? 0.980 4.420 -10.860 1.00 90.88 98 LEU A N 1
ATOM 809 C CA . LEU A 1 98 ? 0.325 3.328 -10.140 1.00 90.88 98 LEU A CA 1
ATOM 810 C C . LEU A 1 98 ? 0.877 3.164 -8.715 1.00 90.88 98 LEU A C 1
ATOM 812 O O . LEU A 1 98 ? 0.096 3.082 -7.765 1.00 90.88 98 LEU A O 1
ATOM 816 N N . ILE A 1 99 ? 2.203 3.136 -8.546 1.00 89.75 99 ILE A N 1
ATOM 817 C CA . ILE A 1 99 ? 2.833 2.995 -7.223 1.00 89.75 99 ILE A CA 1
ATOM 818 C C . ILE A 1 99 ? 2.502 4.188 -6.333 1.00 89.75 99 ILE A C 1
ATOM 820 O O . ILE A 1 99 ? 2.096 3.994 -5.187 1.00 89.75 99 ILE A O 1
ATOM 824 N N . LEU A 1 100 ? 2.650 5.412 -6.846 1.00 89.94 100 LEU A N 1
ATOM 825 C CA . LEU A 1 100 ? 2.370 6.630 -6.084 1.00 89.94 100 LEU A CA 1
ATOM 826 C C . LEU A 1 100 ? 0.896 6.715 -5.685 1.00 89.94 100 LEU A C 1
ATOM 828 O O . LEU A 1 100 ? 0.589 7.061 -4.545 1.00 89.94 100 LEU A O 1
ATOM 832 N N . TY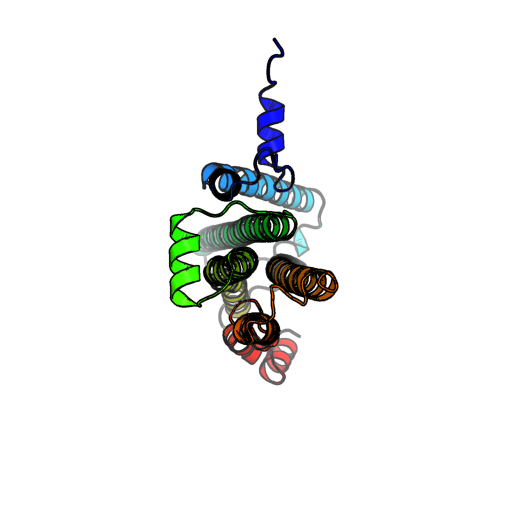R A 1 101 ? -0.007 6.332 -6.586 1.00 89.00 101 TYR A N 1
ATOM 833 C CA . TYR A 1 101 ? -1.434 6.243 -6.303 1.00 89.00 101 TYR A CA 1
ATOM 834 C C . TYR A 1 101 ? -1.726 5.257 -5.167 1.00 89.00 101 TYR A C 1
ATOM 836 O O . TYR A 1 101 ? -2.409 5.599 -4.199 1.00 89.00 101 TYR A O 1
ATOM 844 N N . ILE A 1 102 ? -1.174 4.043 -5.238 1.00 88.94 102 ILE A N 1
ATOM 845 C CA . ILE A 1 102 ? -1.375 3.030 -4.196 1.00 88.94 102 ILE A CA 1
ATOM 846 C C . ILE A 1 102 ? -0.777 3.495 -2.870 1.00 88.94 102 ILE A C 1
ATOM 848 O O . ILE A 1 102 ? -1.449 3.401 -1.845 1.00 88.94 102 ILE A O 1
ATOM 852 N N . ALA A 1 103 ? 0.447 4.022 -2.877 1.00 88.69 103 ALA A N 1
ATOM 853 C CA . ALA A 1 103 ? 1.113 4.510 -1.677 1.00 88.69 103 ALA A CA 1
ATOM 854 C C . ALA A 1 103 ? 0.303 5.623 -0.989 1.00 88.69 103 ALA A C 1
ATOM 856 O O . ALA A 1 103 ? 0.113 5.569 0.228 1.00 88.69 103 ALA A O 1
ATOM 857 N N . ASP A 1 104 ? -0.237 6.577 -1.755 1.00 88.69 104 ASP A N 1
ATOM 858 C CA . ASP A 1 104 ? -1.073 7.670 -1.248 1.00 88.69 104 ASP A CA 1
ATOM 859 C C . ASP A 1 104 ? -2.363 7.153 -0.593 1.00 88.69 104 ASP A C 1
ATOM 861 O O . ASP A 1 104 ? -2.628 7.411 0.586 1.00 88.69 104 ASP A O 1
ATOM 865 N N . HIS A 1 105 ? -3.138 6.349 -1.324 1.00 86.56 105 HIS A N 1
ATOM 866 C CA . HIS A 1 105 ? -4.414 5.820 -0.841 1.00 86.56 105 HIS A CA 1
ATOM 867 C C . HIS A 1 105 ? -4.240 4.895 0.367 1.00 86.56 105 HIS A C 1
ATOM 869 O O . HIS A 1 105 ? -5.010 4.958 1.333 1.00 86.56 105 HIS A O 1
ATOM 875 N N . VAL A 1 106 ? -3.204 4.058 0.346 1.00 87.94 106 VAL A N 1
ATOM 876 C CA . VAL A 1 106 ? -2.874 3.165 1.454 1.00 87.94 106 VAL A CA 1
ATOM 877 C C . VAL A 1 106 ? -2.415 3.958 2.671 1.00 87.94 106 VAL A C 1
ATOM 879 O O . VAL A 1 106 ? -2.842 3.653 3.788 1.00 87.94 106 VAL A O 1
ATOM 882 N N . HIS A 1 107 ? -1.588 4.987 2.492 1.00 87.56 107 HIS A N 1
ATOM 883 C CA . HIS A 1 107 ? -1.165 5.838 3.595 1.00 87.56 107 HIS A CA 1
ATOM 884 C C . HIS A 1 107 ? -2.355 6.548 4.243 1.00 87.56 107 HIS A C 1
ATOM 886 O O . HIS A 1 107 ? -2.472 6.509 5.473 1.00 87.56 107 HIS A O 1
ATOM 892 N N . LEU A 1 108 ? -3.247 7.128 3.437 1.00 87.81 108 LEU A N 1
ATOM 893 C CA . LEU A 1 108 ? -4.437 7.824 3.914 1.00 87.81 108 LEU A CA 1
ATOM 894 C C . LEU A 1 108 ? -5.379 6.873 4.666 1.00 87.81 108 LEU A C 1
ATOM 896 O O . LEU A 1 108 ? -5.822 7.192 5.768 1.00 87.81 108 LEU A O 1
ATOM 900 N N . SER A 1 109 ? -5.635 5.682 4.115 1.00 87.94 109 SER A N 1
ATOM 901 C CA . SER A 1 109 ? -6.458 4.652 4.765 1.00 87.94 109 SER A CA 1
ATOM 902 C C . SER A 1 109 ? -5.831 4.164 6.077 1.00 87.94 109 SER A C 1
ATOM 904 O O . SER A 1 109 ? -6.501 4.080 7.104 1.00 87.94 109 SER A O 1
ATOM 906 N N . SER A 1 110 ? -4.517 3.926 6.088 1.00 88.19 110 SER A N 1
ATOM 907 C CA . SER A 1 110 ? -3.785 3.510 7.292 1.00 88.19 110 SER A CA 1
ATOM 908 C C . SER A 1 110 ? -3.851 4.564 8.395 1.00 88.19 110 SER A C 1
ATOM 910 O O . SER A 1 110 ? -4.041 4.228 9.564 1.00 88.19 110 SER A O 1
ATOM 912 N N . HIS A 1 111 ? -3.674 5.836 8.030 1.00 87.69 111 HIS A N 1
ATOM 913 C CA . HIS A 1 111 ? -3.760 6.952 8.964 1.00 87.69 111 HIS A CA 1
ATOM 914 C C . HIS A 1 111 ? -5.181 7.067 9.529 1.00 87.69 111 HIS A C 1
ATOM 916 O O . HIS A 1 111 ? -5.357 7.106 10.743 1.00 87.69 111 HIS A O 1
ATOM 922 N N . PHE A 1 112 ? -6.196 7.011 8.665 1.00 88.81 112 PHE A N 1
ATOM 923 C CA . PHE A 1 112 ? -7.603 7.037 9.057 1.00 88.81 112 PHE A CA 1
ATOM 924 C C . PHE A 1 112 ? -7.968 5.921 10.049 1.00 88.81 112 PHE A C 1
ATOM 926 O O . PHE A 1 112 ? -8.592 6.185 11.074 1.00 88.81 112 PHE A O 1
ATOM 933 N N . ILE A 1 113 ? -7.522 4.686 9.795 1.00 88.31 113 ILE A N 1
ATOM 934 C CA . ILE A 1 113 ? -7.753 3.544 10.693 1.00 88.31 113 ILE A CA 1
ATOM 935 C C . ILE A 1 113 ? -7.101 3.774 12.060 1.00 88.31 113 ILE A C 1
ATOM 937 O O . ILE A 1 113 ? -7.729 3.522 13.087 1.00 88.31 113 ILE A O 1
ATOM 941 N N . LYS A 1 114 ? -5.853 4.261 12.093 1.00 87.56 114 LYS A N 1
ATOM 942 C CA . LYS A 1 114 ? -5.165 4.583 13.354 1.00 87.56 114 LYS A CA 1
ATOM 943 C C . LYS A 1 114 ? -5.877 5.695 14.115 1.00 87.56 114 LYS A C 1
ATOM 945 O O . LYS A 1 114 ? -6.008 5.606 15.331 1.00 87.56 114 LYS A O 1
ATOM 950 N N . LEU A 1 115 ? -6.354 6.714 13.406 1.00 86.44 115 LEU A N 1
ATOM 951 C CA . LEU A 1 115 ? -7.085 7.821 14.002 1.00 86.44 115 LEU A CA 1
ATOM 952 C C . LEU A 1 115 ? -8.393 7.330 14.629 1.00 86.44 115 LEU A C 1
ATOM 954 O O . LEU A 1 115 ? -8.633 7.621 15.796 1.00 86.44 115 LEU A O 1
ATOM 958 N N . LEU A 1 116 ? -9.177 6.516 13.914 1.00 86.38 116 LEU A N 1
ATOM 959 C CA . LEU A 1 116 ? -10.383 5.886 14.461 1.00 86.38 116 LEU A CA 1
ATOM 960 C C . LEU A 1 116 ? -10.073 5.006 15.679 1.00 86.38 116 LEU A C 1
ATOM 962 O O . LEU A 1 116 ? -10.770 5.082 16.684 1.00 86.38 116 LEU A O 1
ATOM 966 N N . ALA A 1 117 ? -9.017 4.194 15.618 1.00 85.50 117 ALA A N 1
ATOM 967 C CA . ALA A 1 117 ? -8.624 3.342 16.737 1.00 85.50 117 ALA A CA 1
ATOM 968 C C . ALA A 1 117 ? -8.255 4.147 17.992 1.00 85.50 117 ALA A C 1
ATOM 970 O O . ALA A 1 117 ? -8.552 3.716 19.101 1.00 85.50 117 ALA A O 1
ATOM 971 N N . ASN A 1 118 ? -7.643 5.320 17.821 1.00 85.44 118 ASN A N 1
ATOM 972 C CA . ASN A 1 118 ? -7.199 6.165 18.926 1.00 85.44 118 ASN A CA 1
ATOM 973 C C . ASN A 1 118 ? -8.326 6.970 19.578 1.00 85.44 118 ASN A C 1
ATOM 975 O O . ASN A 1 118 ? -8.213 7.295 20.757 1.00 85.44 118 ASN A O 1
ATOM 979 N N . GLN A 1 119 ? -9.429 7.248 18.878 1.00 82.06 119 GLN A N 1
ATOM 980 C CA . GLN A 1 119 ? -10.531 8.031 19.446 1.00 82.06 119 GLN A CA 1
ATOM 981 C C . GLN A 1 119 ? -11.227 7.279 20.589 1.00 82.06 119 GLN A C 1
ATOM 983 O O . GLN A 1 119 ? -11.711 6.173 20.353 1.00 82.06 119 GLN A O 1
ATOM 988 N N . PRO A 1 120 ? -11.297 7.828 21.819 1.00 69.12 120 PRO A N 1
ATOM 989 C CA . PRO A 1 120 ? -11.813 7.116 22.992 1.00 69.12 120 PRO A CA 1
ATOM 990 C C . PRO A 1 120 ? -13.304 6.767 22.885 1.00 69.12 120 PRO A C 1
ATOM 992 O O . PRO A 1 120 ? -13.696 5.677 23.296 1.00 69.12 120 PRO A O 1
ATOM 995 N N . ALA A 1 121 ? -14.114 7.640 22.282 1.00 73.56 121 ALA A N 1
ATOM 996 C CA . ALA A 1 121 ? -15.526 7.396 22.010 1.00 73.56 121 ALA A CA 1
ATOM 997 C C . ALA A 1 121 ? -15.891 7.973 20.638 1.00 73.56 121 ALA A C 1
ATOM 999 O O . ALA A 1 121 ? -15.800 9.179 20.430 1.00 73.56 121 ALA A O 1
ATOM 1000 N N . ILE A 1 122 ? -16.283 7.104 19.705 1.00 81.44 122 ILE A N 1
ATOM 1001 C CA . ILE A 1 122 ? -16.774 7.508 18.385 1.00 81.44 122 ILE A CA 1
ATOM 1002 C C . ILE A 1 122 ? -18.295 7.478 18.425 1.00 81.44 122 ILE A C 1
ATOM 1004 O O . ILE A 1 122 ? -18.890 6.445 18.744 1.00 81.44 122 ILE A O 1
ATOM 1008 N N . ILE A 1 123 ? -18.926 8.591 18.060 1.00 83.94 123 ILE A N 1
ATOM 1009 C CA . ILE A 1 123 ? -20.381 8.649 17.934 1.00 83.94 123 ILE A CA 1
ATOM 1010 C C . ILE A 1 123 ? -20.752 8.071 16.568 1.00 83.94 123 ILE A C 1
ATOM 1012 O O . ILE A 1 123 ? -20.513 8.683 15.523 1.00 83.94 123 ILE A O 1
ATOM 1016 N N . TRP A 1 124 ? -21.296 6.856 16.586 1.00 84.75 124 TRP A N 1
ATOM 1017 C CA . TRP A 1 124 ? -21.803 6.169 15.400 1.00 84.75 124 TRP A CA 1
ATOM 1018 C C . TRP A 1 124 ? -23.253 6.581 15.103 1.00 84.75 124 TRP A C 1
ATOM 1020 O O . TRP A 1 124 ? -24.004 6.858 16.042 1.00 84.75 124 TRP A O 1
ATOM 1030 N N . PRO A 1 125 ? -23.689 6.566 13.828 1.00 86.75 125 PRO A N 1
ATOM 1031 C CA . PRO A 1 125 ? -25.080 6.828 13.471 1.00 86.75 125 PRO A CA 1
ATOM 1032 C C . PRO A 1 125 ? -26.051 5.901 14.216 1.00 86.75 125 PRO A C 1
ATOM 1034 O O . PRO A 1 125 ? -25.852 4.685 14.275 1.00 86.75 125 PRO A O 1
ATOM 1037 N N . VAL A 1 126 ? -27.128 6.473 14.761 1.00 83.88 126 VAL A N 1
ATOM 1038 C CA . VAL A 1 126 ? -28.085 5.768 15.639 1.00 83.88 126 VAL A CA 1
ATOM 1039 C C . VAL A 1 126 ? -28.717 4.555 14.946 1.00 83.88 126 VAL A C 1
ATOM 1041 O O . VAL A 1 126 ? -28.941 3.518 15.570 1.00 83.88 126 VAL A O 1
ATOM 1044 N N . GLU A 1 127 ? -28.975 4.659 13.645 1.00 85.19 127 GLU A N 1
ATOM 1045 C CA . GLU A 1 127 ? -29.522 3.576 12.821 1.00 85.19 127 GLU A CA 1
ATOM 1046 C C . GLU A 1 127 ? -28.585 2.364 12.770 1.00 85.19 127 GLU A C 1
ATOM 1048 O O . GLU A 1 127 ? -29.019 1.229 12.975 1.00 85.19 127 GLU A O 1
ATOM 1053 N N . LEU A 1 128 ? -27.285 2.603 12.576 1.00 83.94 128 LEU A N 1
ATOM 1054 C CA . LEU A 1 128 ? -26.274 1.551 12.494 1.00 83.94 128 LEU A CA 1
ATOM 1055 C C . LEU A 1 128 ? -26.133 0.822 13.834 1.00 83.94 128 LEU A C 1
ATOM 1057 O O . LEU A 1 128 ? -26.107 -0.411 13.876 1.00 83.94 128 LEU A O 1
ATOM 1061 N N . THR A 1 129 ? -26.124 1.581 14.931 1.00 83.50 129 THR A N 1
ATOM 1062 C CA . THR A 1 129 ? -26.091 1.035 16.292 1.00 83.50 129 THR A CA 1
ATOM 1063 C C . THR A 1 129 ? -27.320 0.168 16.569 1.00 83.50 129 THR A C 1
ATOM 1065 O O . THR A 1 129 ? -27.176 -0.934 17.098 1.00 83.50 129 THR A O 1
ATOM 1068 N N . LYS A 1 130 ? -28.523 0.596 16.151 1.00 85.00 130 LYS A N 1
ATOM 1069 C CA . LYS A 1 130 ? -29.764 -0.191 16.290 1.00 85.00 130 LYS A CA 1
ATOM 1070 C C . LYS A 1 130 ? -29.717 -1.502 15.501 1.00 85.00 130 LYS A C 1
ATOM 1072 O O . LYS A 1 130 ? -30.057 -2.547 16.054 1.00 85.00 130 LYS A O 1
ATOM 1077 N N . ILE A 1 131 ? -29.263 -1.473 14.246 1.00 84.75 131 ILE A N 1
ATOM 1078 C CA . ILE A 1 131 ? -29.151 -2.674 13.398 1.00 84.75 131 ILE A CA 1
ATOM 1079 C C . ILE A 1 131 ? -28.210 -3.698 14.037 1.00 84.75 131 ILE A C 1
ATOM 1081 O O . ILE A 1 131 ? -28.568 -4.867 14.185 1.00 84.75 131 ILE A O 1
ATOM 1085 N N . TYR A 1 132 ? -27.019 -3.266 14.452 1.00 82.25 132 TYR A N 1
ATOM 1086 C CA . TYR A 1 132 ? -26.032 -4.160 15.057 1.00 82.25 132 TYR A CA 1
ATOM 1087 C C . TYR A 1 132 ? -26.470 -4.672 16.433 1.00 82.25 132 TYR A C 1
ATOM 1089 O O . TYR A 1 132 ? -26.259 -5.845 16.746 1.00 82.25 132 TYR A O 1
ATOM 1097 N N . LYS A 1 133 ? -27.136 -3.831 17.232 1.00 82.69 133 LYS A N 1
ATOM 1098 C CA . LYS A 1 133 ? -27.739 -4.233 18.507 1.00 82.69 133 LYS A CA 1
ATOM 1099 C C . LYS A 1 133 ? -28.779 -5.333 18.313 1.00 82.69 133 LYS A C 1
ATOM 1101 O O . LYS A 1 133 ? -28.728 -6.329 19.026 1.00 82.69 133 LYS A O 1
ATOM 1106 N N . ASN A 1 134 ? -29.661 -5.195 17.324 1.00 82.62 134 ASN A N 1
ATOM 1107 C CA . ASN A 1 134 ? -30.681 -6.202 17.022 1.00 82.62 134 ASN A CA 1
ATOM 1108 C C . ASN A 1 134 ? -30.072 -7.489 16.452 1.00 82.62 134 ASN A C 1
ATOM 1110 O O . ASN A 1 134 ? -30.494 -8.579 16.820 1.00 82.62 134 ASN A O 1
ATOM 1114 N N . LYS A 1 135 ? -29.058 -7.372 15.587 1.00 80.25 135 LYS A N 1
ATOM 1115 C CA . LYS A 1 135 ? -28.425 -8.521 14.929 1.00 80.25 135 LYS A CA 1
ATOM 1116 C C . LYS A 1 135 ? -27.598 -9.385 15.884 1.00 80.25 135 LYS A C 1
ATOM 1118 O O . LYS A 1 135 ? -27.608 -10.602 15.753 1.00 80.25 135 LYS A O 1
ATOM 1123 N N . TYR A 1 136 ? -26.868 -8.765 16.810 1.00 73.81 136 TYR A N 1
ATOM 1124 C CA . TYR A 1 136 ? -25.924 -9.468 17.688 1.00 73.81 136 TYR A CA 1
ATOM 1125 C C . TYR A 1 136 ? -26.365 -9.514 19.161 1.00 73.81 136 TYR A C 1
ATOM 1127 O O . TYR A 1 136 ? -25.739 -10.196 19.969 1.00 73.81 136 TYR A O 1
ATOM 1135 N N . GLY A 1 137 ? -27.434 -8.805 19.539 1.00 73.62 137 GLY A N 1
ATOM 1136 C CA . GLY A 1 137 ? -27.967 -8.806 20.906 1.00 73.62 137 GLY A CA 1
ATOM 1137 C C . GLY A 1 137 ? -26.989 -8.260 21.952 1.00 73.62 137 GLY A C 1
ATOM 1138 O O . GLY A 1 137 ? -26.966 -8.758 23.082 1.00 73.62 137 GLY A O 1
ATOM 1139 N N . LEU A 1 138 ? -26.154 -7.292 21.558 1.00 75.31 138 LEU A N 1
ATOM 1140 C CA . LEU A 1 138 ? -25.045 -6.744 22.342 1.00 75.31 138 LEU A CA 1
ATOM 1141 C C . LEU A 1 138 ? -25.409 -5.408 23.012 1.00 75.31 138 LEU A C 1
ATOM 1143 O O . LEU A 1 138 ? -26.196 -4.636 22.457 1.00 75.31 138 LEU A O 1
ATOM 1147 N N . PRO A 1 139 ? -24.819 -5.087 24.178 1.00 73.44 139 PRO A N 1
ATOM 1148 C CA . PRO A 1 139 ? -24.985 -3.781 24.804 1.00 73.44 139 PRO A CA 1
ATOM 1149 C C . PRO A 1 139 ? -24.262 -2.681 24.009 1.00 73.44 139 PRO A C 1
ATOM 1151 O O . PRO A 1 139 ? -23.287 -2.920 23.296 1.00 73.44 139 PRO A O 1
ATOM 1154 N N . GLU A 1 140 ? -24.766 -1.456 24.132 1.00 70.62 140 GLU A N 1
ATOM 1155 C CA . GLU A 1 140 ? -24.438 -0.322 23.257 1.00 70.62 140 GLU A CA 1
ATOM 1156 C C . GLU A 1 140 ? -22.959 0.081 23.290 1.00 70.62 140 GLU A C 1
ATOM 1158 O O . GLU A 1 140 ? -22.380 0.408 22.260 1.00 70.62 140 GLU A O 1
ATOM 1163 N N . ASN A 1 141 ? -22.315 -0.058 24.448 1.00 71.00 141 ASN A N 1
ATOM 1164 C CA . ASN A 1 141 ? -20.883 0.167 24.638 1.00 71.00 141 ASN A CA 1
ATOM 1165 C C . ASN A 1 141 ? -19.992 -0.863 23.917 1.00 71.00 141 ASN A C 1
ATOM 1167 O O . ASN A 1 141 ? -18.846 -0.558 23.604 1.00 71.00 141 ASN A O 1
ATOM 1171 N N . ILE A 1 142 ? -20.491 -2.076 23.660 1.00 73.38 142 ILE A N 1
ATOM 1172 C CA . ILE A 1 142 ? -19.732 -3.156 23.012 1.00 73.38 142 ILE A CA 1
ATOM 1173 C C . ILE A 1 142 ? -19.986 -3.182 21.501 1.00 73.38 142 I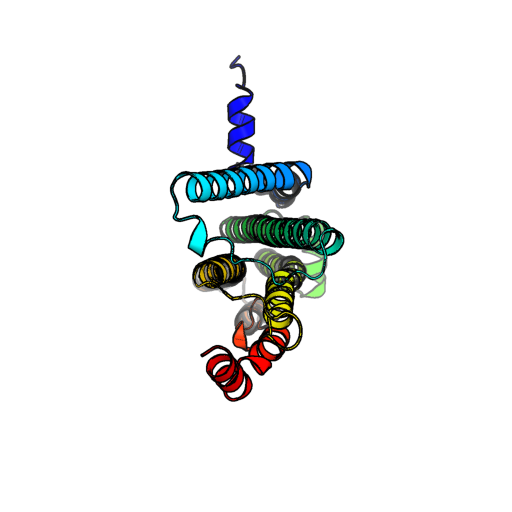LE A C 1
ATOM 1175 O O . ILE A 1 142 ? -19.070 -3.442 20.718 1.00 73.38 142 ILE A O 1
ATOM 1179 N N . VAL A 1 143 ? -21.215 -2.862 21.081 1.00 81.88 143 VAL A N 1
ATOM 1180 C CA . VAL A 1 143 ? -21.622 -2.790 19.666 1.00 81.88 143 VAL A CA 1
ATOM 1181 C C . VAL A 1 143 ? -20.684 -1.894 18.852 1.00 81.88 143 VAL A C 1
ATOM 1183 O O . VAL A 1 143 ? -20.311 -2.254 17.737 1.00 81.88 143 VAL A O 1
ATOM 1186 N N . GLN A 1 144 ? -20.242 -0.772 19.423 1.00 81.75 144 GLN A N 1
ATOM 1187 C CA . GLN A 1 144 ? -19.353 0.187 18.758 1.00 81.75 144 GLN A CA 1
ATOM 1188 C C . GLN A 1 144 ? -18.012 -0.433 18.336 1.00 81.75 144 GLN A C 1
ATOM 1190 O O . GLN A 1 144 ? -17.517 -0.149 17.245 1.00 81.75 144 GLN A O 1
ATOM 1195 N N . TYR A 1 145 ? -17.441 -1.325 19.152 1.00 81.06 145 TYR A N 1
ATOM 1196 C CA . TYR A 1 145 ? -16.190 -2.012 18.820 1.00 81.06 145 TYR A CA 1
ATOM 1197 C C . TYR A 1 145 ? -16.364 -3.008 17.672 1.00 81.06 145 TYR A C 1
ATOM 1199 O O . TYR A 1 145 ? -15.487 -3.118 16.813 1.00 81.06 145 TYR A O 1
ATOM 1207 N N . LYS A 1 146 ? -17.507 -3.705 17.625 1.00 80.56 146 LYS A N 1
ATOM 1208 C CA . LYS A 1 146 ? -17.834 -4.618 16.522 1.00 80.56 146 LYS A CA 1
ATOM 1209 C C . LYS A 1 146 ? -18.045 -3.854 15.217 1.00 80.56 146 LYS A C 1
ATOM 1211 O O . LYS A 1 146 ? -17.500 -4.259 14.195 1.00 80.56 146 LYS A O 1
ATOM 1216 N N . ILE A 1 147 ? -18.769 -2.732 15.263 1.00 85.50 147 ILE A N 1
ATOM 1217 C CA . ILE A 1 147 ? -18.956 -1.842 14.109 1.00 85.50 147 ILE A CA 1
ATOM 1218 C C . ILE A 1 147 ? -17.597 -1.369 13.579 1.00 85.50 147 ILE A C 1
ATOM 1220 O O . ILE A 1 147 ? -17.347 -1.467 12.379 1.00 85.50 147 ILE A O 1
ATOM 1224 N N . LEU A 1 148 ? -16.702 -0.913 14.462 1.00 85.75 148 LEU A N 1
ATOM 1225 C CA . LEU A 1 148 ? -15.367 -0.459 14.074 1.00 85.75 148 LEU A CA 1
ATOM 1226 C C . LEU A 1 148 ? -14.552 -1.574 13.403 1.00 85.75 148 LEU A C 1
ATOM 1228 O O . LEU A 1 148 ? -13.941 -1.342 12.360 1.00 85.75 148 LEU A O 1
ATOM 1232 N N . LEU A 1 149 ? -14.549 -2.783 13.972 1.00 83.75 149 LEU A N 1
ATOM 1233 C CA . LEU A 1 149 ? -13.814 -3.913 13.404 1.00 83.75 149 LEU A CA 1
ATOM 1234 C C . LEU A 1 149 ? -14.347 -4.311 12.022 1.00 83.75 149 LEU A C 1
ATOM 1236 O O . LEU A 1 149 ? -13.560 -4.446 11.081 1.00 83.75 149 LEU A O 1
ATOM 1240 N N . ASP A 1 150 ? -15.666 -4.461 11.888 1.00 83.81 150 ASP A N 1
ATOM 1241 C CA . ASP A 1 150 ? -16.319 -4.801 10.621 1.00 83.81 150 ASP A CA 1
ATOM 1242 C C . ASP A 1 150 ? -16.055 -3.725 9.561 1.00 83.81 150 ASP A C 1
ATOM 1244 O O . ASP A 1 150 ? -15.784 -4.035 8.396 1.00 83.81 150 ASP A O 1
ATOM 1248 N N . PHE A 1 151 ? -16.096 -2.455 9.966 1.00 87.50 151 PHE A N 1
ATOM 1249 C CA . PHE A 1 151 ? -15.785 -1.329 9.101 1.00 87.50 151 PHE A CA 1
ATOM 1250 C C . PHE A 1 151 ? -14.338 -1.390 8.602 1.00 87.50 151 PHE A C 1
ATOM 1252 O O . PHE A 1 151 ? -14.114 -1.325 7.393 1.00 87.50 151 PHE A O 1
ATOM 1259 N N . ILE A 1 152 ? -13.359 -1.581 9.495 1.00 85.50 152 ILE A N 1
ATOM 1260 C CA . ILE A 1 152 ? -11.942 -1.703 9.122 1.00 85.50 152 ILE A CA 1
ATOM 1261 C C . ILE A 1 152 ? -11.744 -2.885 8.174 1.00 85.50 152 ILE A C 1
ATOM 1263 O O . ILE A 1 152 ? -11.065 -2.742 7.155 1.00 85.50 152 ILE A O 1
ATOM 1267 N N . HIS A 1 153 ? -12.350 -4.037 8.463 1.00 79.81 153 HIS A N 1
ATOM 1268 C CA . HIS A 1 153 ? -12.254 -5.214 7.607 1.00 79.81 153 HIS A CA 1
ATOM 1269 C C . HIS A 1 153 ? -12.773 -4.928 6.189 1.00 79.81 153 HIS A C 1
ATOM 1271 O O . HIS A 1 153 ? -12.051 -5.138 5.214 1.00 79.81 153 HIS A O 1
ATOM 1277 N N . ARG A 1 154 ? -13.985 -4.375 6.059 1.00 83.88 154 ARG A N 1
ATOM 1278 C CA . ARG A 1 154 ? -14.578 -4.056 4.748 1.00 83.88 154 ARG A CA 1
ATOM 1279 C C . ARG A 1 154 ? -13.803 -2.968 4.011 1.00 83.88 154 ARG A C 1
ATOM 1281 O O . ARG A 1 154 ? -13.562 -3.089 2.812 1.00 83.88 154 ARG A O 1
ATOM 1288 N N . HIS A 1 155 ? -13.384 -1.926 4.723 1.00 83.56 155 HIS A N 1
ATOM 1289 C CA . HIS A 1 155 ? -12.641 -0.810 4.148 1.00 83.56 155 HIS A CA 1
ATOM 1290 C C . HIS A 1 155 ? -11.268 -1.254 3.625 1.00 83.56 155 HIS A C 1
ATOM 1292 O O . HIS A 1 155 ? -10.864 -0.883 2.523 1.00 83.56 155 HIS A O 1
ATOM 1298 N N . THR A 1 156 ? -10.557 -2.096 4.376 1.00 82.00 156 THR A N 1
ATOM 1299 C CA . THR A 1 156 ? -9.235 -2.600 3.976 1.00 82.00 156 THR A CA 1
ATOM 1300 C C . THR A 1 156 ? -9.302 -3.688 2.909 1.00 82.00 156 THR A C 1
ATOM 1302 O O . THR A 1 156 ? -8.366 -3.797 2.123 1.00 82.00 156 THR A O 1
ATOM 1305 N N . ALA A 1 157 ? -10.396 -4.453 2.810 1.00 76.81 157 ALA A N 1
ATOM 1306 C CA . ALA A 1 157 ? -10.546 -5.519 1.816 1.00 76.81 157 ALA A CA 1
ATOM 1307 C C . ALA A 1 157 ? -10.430 -5.019 0.366 1.00 76.81 157 ALA A C 1
ATOM 1309 O O . ALA A 1 157 ? -9.856 -5.709 -0.478 1.00 76.81 157 ALA A O 1
ATOM 1310 N N . ILE A 1 158 ? -10.939 -3.814 0.086 1.00 73.94 158 ILE A N 1
ATOM 1311 C CA . ILE A 1 158 ? -10.838 -3.184 -1.237 1.00 73.94 158 ILE A CA 1
ATOM 1312 C C . ILE A 1 158 ? -9.371 -2.859 -1.535 1.00 73.94 158 ILE A C 1
ATOM 1314 O O . ILE A 1 158 ? -8.813 -3.350 -2.514 1.00 73.94 158 ILE A O 1
ATOM 1318 N N . HIS A 1 159 ? -8.723 -2.104 -0.646 1.00 74.44 159 HIS A N 1
ATOM 1319 C CA . HIS A 1 159 ? -7.334 -1.664 -0.802 1.00 74.44 159 HIS A CA 1
ATOM 1320 C C . HIS A 1 159 ? -6.342 -2.834 -0.850 1.00 74.44 159 HIS A C 1
ATOM 1322 O O . HIS A 1 159 ? -5.367 -2.784 -1.595 1.00 74.44 159 HIS A O 1
ATOM 1328 N N . ASN A 1 160 ? -6.620 -3.919 -0.120 1.00 72.19 160 ASN A N 1
ATOM 1329 C CA . ASN A 1 160 ? -5.784 -5.115 -0.100 1.00 72.19 160 ASN A CA 1
ATOM 1330 C C . ASN A 1 160 ? -5.621 -5.743 -1.493 1.00 72.19 160 ASN A C 1
ATOM 1332 O O . ASN A 1 160 ? -4.550 -6.248 -1.795 1.00 72.19 160 ASN A O 1
ATOM 1336 N N . LYS A 1 161 ? -6.636 -5.675 -2.368 1.00 74.38 161 LYS A N 1
ATOM 1337 C CA . LYS A 1 161 ? -6.516 -6.174 -3.751 1.00 74.38 161 LYS A CA 1
ATOM 1338 C C . LYS A 1 161 ? -5.622 -5.279 -4.613 1.00 74.38 161 LYS A C 1
ATOM 1340 O O . LYS A 1 161 ? -4.832 -5.789 -5.398 1.00 74.38 161 LYS A O 1
ATOM 1345 N N . PHE A 1 162 ? -5.719 -3.958 -4.444 1.00 77.12 162 PHE A N 1
ATOM 1346 C CA . PHE A 1 162 ? -4.969 -2.995 -5.256 1.00 77.12 162 PHE A CA 1
ATOM 1347 C C . PHE A 1 162 ? -3.460 -3.029 -4.999 1.00 77.12 162 PHE A C 1
ATOM 1349 O O . PHE A 1 162 ? -2.682 -2.815 -5.923 1.00 77.12 162 PHE A O 1
ATOM 1356 N N . ILE A 1 163 ? -3.046 -3.361 -3.775 1.00 79.81 163 ILE A N 1
ATOM 1357 C CA . ILE A 1 163 ? -1.632 -3.461 -3.381 1.00 79.81 163 ILE A CA 1
ATOM 1358 C C . ILE A 1 163 ? -0.855 -4.494 -4.222 1.00 79.81 163 ILE A C 1
ATOM 1360 O O . ILE A 1 163 ? 0.364 -4.396 -4.321 1.00 79.81 163 ILE A O 1
ATOM 1364 N N . PHE A 1 164 ? -1.533 -5.455 -4.862 1.00 77.88 164 PHE A N 1
ATOM 1365 C CA . PHE A 1 164 ? -0.880 -6.481 -5.680 1.00 77.88 164 PHE A CA 1
ATOM 1366 C C . PHE A 1 164 ? -0.535 -6.039 -7.105 1.00 77.88 164 PHE A C 1
ATOM 1368 O O . PHE A 1 164 ? 0.366 -6.623 -7.705 1.00 77.88 164 PHE A O 1
ATOM 1375 N N . TYR A 1 165 ? -1.195 -5.013 -7.650 1.00 84.69 165 TYR A N 1
ATOM 1376 C CA . TYR A 1 165 ? -0.982 -4.612 -9.044 1.00 84.69 165 TYR A CA 1
ATOM 1377 C C . TYR A 1 165 ? 0.464 -4.211 -9.368 1.00 84.69 165 TYR A C 1
ATOM 1379 O O . TYR A 1 165 ? 0.970 -4.694 -10.379 1.00 84.69 165 TYR A O 1
ATOM 1387 N N . PRO A 1 166 ? 1.180 -3.425 -8.536 1.00 86.56 166 PRO A N 1
ATOM 1388 C CA . PRO A 1 166 ? 2.565 -3.073 -8.829 1.00 86.56 166 PRO A CA 1
ATOM 1389 C C . PRO A 1 166 ? 3.470 -4.296 -8.902 1.00 86.56 166 PRO A C 1
ATOM 1391 O O . PRO A 1 166 ? 4.350 -4.350 -9.747 1.00 86.56 166 PRO A O 1
ATOM 1394 N N . PHE A 1 167 ? 3.228 -5.312 -8.072 1.00 82.62 167 PHE A N 1
ATOM 1395 C CA . PHE A 1 167 ? 4.021 -6.536 -8.108 1.00 82.62 167 PHE A CA 1
ATOM 1396 C C . PHE A 1 167 ? 3.777 -7.351 -9.385 1.00 82.62 167 PHE A C 1
ATOM 1398 O O . PHE A 1 167 ? 4.722 -7.904 -9.940 1.00 82.62 167 PHE A O 1
ATOM 1405 N N . ILE A 1 168 ? 2.537 -7.383 -9.887 1.00 84.75 168 ILE A N 1
ATOM 1406 C CA . ILE A 1 168 ? 2.211 -8.008 -11.178 1.00 84.75 168 ILE A CA 1
ATOM 1407 C C . ILE A 1 168 ? 2.888 -7.240 -12.319 1.00 84.75 168 ILE A C 1
ATOM 1409 O O . ILE A 1 168 ? 3.530 -7.848 -13.170 1.00 84.75 168 ILE A O 1
ATOM 1413 N N . CYS A 1 169 ? 2.792 -5.908 -12.325 1.00 87.62 169 CYS A N 1
ATOM 1414 C CA . CYS A 1 169 ? 3.465 -5.076 -13.322 1.00 87.62 169 CYS A CA 1
ATOM 1415 C C . CYS A 1 169 ? 4.985 -5.263 -13.279 1.00 87.62 169 CYS A C 1
ATOM 1417 O O . CYS A 1 169 ? 5.599 -5.444 -14.324 1.00 87.62 169 CYS A O 1
ATOM 1419 N N . LEU A 1 170 ? 5.585 -5.285 -12.086 1.00 85.25 170 LEU A N 1
ATOM 1420 C CA . LEU A 1 170 ? 7.015 -5.522 -11.905 1.00 85.25 170 LEU A CA 1
ATOM 1421 C C . LEU A 1 170 ? 7.434 -6.889 -12.447 1.00 85.25 170 LEU A C 1
ATOM 1423 O O . LEU A 1 170 ? 8.435 -6.992 -13.145 1.00 85.25 170 LEU A O 1
ATOM 1427 N N . PHE A 1 171 ? 6.651 -7.928 -12.160 1.00 82.88 171 PHE A N 1
ATOM 1428 C CA . PHE A 1 171 ? 6.881 -9.270 -12.684 1.00 82.88 171 PHE A CA 1
ATOM 1429 C C . PHE A 1 171 ? 6.842 -9.303 -14.214 1.00 82.88 171 PHE A C 1
ATOM 1431 O O . PHE A 1 171 ? 7.745 -9.859 -14.833 1.00 82.88 171 PHE A O 1
ATOM 1438 N N . LEU A 1 172 ? 5.848 -8.654 -14.828 1.00 86.12 172 LEU A N 1
ATOM 1439 C CA . LEU A 1 172 ? 5.759 -8.536 -16.285 1.00 86.12 172 LEU A CA 1
ATOM 1440 C C . LEU A 1 172 ? 6.946 -7.763 -16.870 1.00 86.12 172 LEU A C 1
ATOM 1442 O O . LEU A 1 172 ? 7.493 -8.187 -17.883 1.00 86.12 172 LEU A O 1
ATOM 1446 N N . ILE A 1 173 ? 7.383 -6.679 -16.219 1.00 82.56 173 ILE A N 1
ATOM 1447 C CA . ILE A 1 173 ? 8.572 -5.917 -16.625 1.00 82.56 173 ILE A CA 1
ATOM 1448 C C . ILE A 1 173 ? 9.817 -6.812 -16.574 1.00 82.56 173 ILE A C 1
ATOM 1450 O O . ILE A 1 173 ? 10.559 -6.863 -17.550 1.00 82.56 173 ILE A O 1
ATOM 1454 N N . ILE A 1 174 ? 10.024 -7.565 -15.491 1.00 79.19 174 ILE A N 1
ATOM 1455 C CA . ILE A 1 174 ? 11.176 -8.470 -15.346 1.00 79.19 174 ILE A CA 1
ATOM 1456 C C . ILE A 1 174 ? 11.151 -9.566 -16.419 1.00 79.19 174 ILE A C 1
ATOM 1458 O O . ILE A 1 174 ? 12.160 -9.793 -17.077 1.00 79.19 174 ILE A O 1
ATOM 1462 N N . ILE A 1 175 ? 10.004 -10.215 -16.645 1.00 80.88 175 ILE A N 1
ATOM 1463 C CA . ILE A 1 175 ? 9.882 -11.256 -17.678 1.00 80.88 175 ILE A CA 1
ATOM 1464 C C . ILE A 1 175 ? 10.099 -10.686 -19.077 1.00 80.88 175 ILE A C 1
ATOM 1466 O O . ILE A 1 175 ? 10.780 -11.313 -19.883 1.00 80.88 175 ILE A O 1
ATOM 1470 N N . SER A 1 176 ? 9.565 -9.496 -19.363 1.00 81.12 176 SER A N 1
ATOM 1471 C CA . SER A 1 176 ? 9.750 -8.843 -20.664 1.00 81.12 176 SER A CA 1
ATOM 1472 C C . SER A 1 176 ? 11.215 -8.528 -20.973 1.00 81.12 176 SER A C 1
ATOM 1474 O O . SER A 1 176 ? 11.566 -8.370 -22.133 1.00 81.12 176 SER A O 1
ATOM 1476 N N . ARG A 1 177 ? 12.065 -8.466 -19.939 1.00 77.56 177 ARG A N 1
ATOM 1477 C CA . ARG A 1 177 ? 13.510 -8.227 -20.029 1.00 77.56 177 ARG A CA 1
ATOM 1478 C C . ARG A 1 177 ? 14.333 -9.510 -20.140 1.00 77.56 177 ARG A C 1
ATOM 1480 O O . ARG A 1 177 ? 15.556 -9.448 -20.100 1.00 77.56 177 ARG A O 1
ATOM 1487 N N . ASN A 1 178 ? 13.691 -10.673 -20.231 1.00 77.25 178 ASN A N 1
ATOM 1488 C CA . ASN A 1 178 ? 14.401 -11.916 -20.492 1.00 77.25 178 ASN A CA 1
ATOM 1489 C C . ASN A 1 178 ? 14.937 -11.905 -21.936 1.00 77.25 178 ASN A C 1
ATOM 1491 O O . ASN A 1 178 ? 14.207 -11.534 -22.853 1.00 77.25 178 ASN A O 1
ATOM 1495 N N . HIS A 1 179 ? 16.172 -12.375 -22.130 1.00 71.69 179 HIS A N 1
ATOM 1496 C CA . HIS A 1 179 ? 16.861 -12.467 -23.422 1.00 71.69 179 HIS A CA 1
ATOM 1497 C C . HIS A 1 179 ? 16.040 -13.144 -24.539 1.00 71.69 179 HIS A C 1
ATOM 1499 O O . HIS A 1 179 ? 16.194 -12.783 -25.704 1.00 71.69 179 HIS A O 1
ATOM 1505 N N . TYR A 1 180 ? 15.132 -14.073 -24.208 1.00 74.38 180 TYR A N 1
ATOM 1506 C CA . TYR A 1 180 ? 14.198 -14.663 -25.181 1.00 74.38 180 TYR A CA 1
ATOM 1507 C C . TYR A 1 180 ? 13.206 -13.655 -25.786 1.00 74.38 180 TYR A C 1
ATOM 1509 O O . TYR A 1 180 ? 12.805 -13.816 -26.938 1.00 74.38 180 TYR A O 1
ATOM 1517 N N . PHE A 1 181 ? 12.776 -12.655 -25.013 1.00 75.06 181 PHE A N 1
ATOM 1518 C CA . PHE A 1 181 ? 11.812 -11.636 -25.439 1.00 75.06 181 PHE A CA 1
ATOM 1519 C C . PHE A 1 181 ? 12.504 -10.353 -25.899 1.00 75.06 181 PHE A C 1
ATOM 1521 O O . PHE A 1 181 ? 12.128 -9.791 -26.926 1.00 75.06 181 PHE A O 1
ATOM 1528 N N . ASP A 1 182 ? 13.501 -9.896 -25.142 1.00 72.44 182 ASP A N 1
ATOM 1529 C CA . ASP A 1 182 ? 14.229 -8.658 -25.391 1.00 72.44 182 ASP A CA 1
ATOM 1530 C C . ASP A 1 182 ? 15.665 -8.803 -24.868 1.00 72.44 182 ASP A C 1
ATOM 1532 O O . ASP A 1 182 ? 15.893 -8.975 -23.670 1.00 72.44 182 ASP A O 1
ATOM 1536 N N . ASN A 1 183 ? 16.657 -8.750 -25.761 1.00 73.81 183 ASN A N 1
ATOM 1537 C CA . ASN A 1 183 ? 18.074 -8.878 -25.401 1.00 73.81 183 ASN A CA 1
ATOM 1538 C C . ASN A 1 183 ? 18.660 -7.534 -24.937 1.00 73.81 183 ASN A C 1
ATOM 1540 O O . ASN A 1 183 ? 19.691 -7.071 -25.431 1.00 73.81 183 ASN A O 1
ATOM 1544 N N . TRP A 1 184 ? 17.952 -6.858 -24.038 1.00 74.75 184 TRP A N 1
ATOM 1545 C CA . TRP A 1 184 ? 18.363 -5.560 -23.531 1.00 74.75 184 TRP A CA 1
ATOM 1546 C C . TRP A 1 184 ? 19.177 -5.754 -22.250 1.00 74.75 184 TRP A C 1
ATOM 1548 O O . TRP A 1 184 ? 18.729 -6.414 -21.313 1.00 74.75 184 TRP A O 1
ATOM 1558 N N . LEU A 1 185 ? 20.387 -5.192 -22.207 1.00 72.94 185 LEU A N 1
ATOM 1559 C CA . LEU A 1 185 ? 21.289 -5.342 -21.064 1.00 72.94 185 LEU A CA 1
ATOM 1560 C C . LEU A 1 185 ? 20.644 -4.781 -19.791 1.00 72.94 185 LEU A C 1
ATOM 1562 O O . LEU A 1 185 ? 20.325 -3.593 -19.710 1.00 72.94 185 LEU A O 1
ATOM 1566 N N . ILE A 1 186 ? 20.482 -5.629 -18.776 1.00 73.38 186 ILE A N 1
ATOM 1567 C CA . ILE A 1 186 ? 20.015 -5.199 -17.459 1.00 73.38 186 ILE A CA 1
ATOM 1568 C C . ILE A 1 186 ? 21.198 -4.577 -16.722 1.00 73.38 186 ILE A C 1
ATOM 1570 O O . ILE A 1 186 ? 22.120 -5.271 -16.300 1.00 73.38 186 ILE A O 1
ATOM 1574 N N . THR A 1 187 ? 21.174 -3.257 -16.548 1.00 77.12 187 THR A N 1
ATOM 1575 C CA . THR A 1 187 ? 22.192 -2.573 -15.748 1.00 77.12 187 THR A CA 1
ATOM 1576 C C . THR A 1 187 ? 21.885 -2.711 -14.251 1.00 77.12 187 THR A C 1
ATOM 1578 O O . THR A 1 187 ? 20.711 -2.743 -13.857 1.00 77.12 187 THR A O 1
ATOM 1581 N N . PRO A 1 188 ? 22.907 -2.720 -13.374 1.00 75.56 188 PRO A N 1
ATOM 1582 C CA . PRO A 1 188 ? 22.702 -2.736 -11.923 1.00 75.56 188 PRO A CA 1
ATOM 1583 C C . PRO A 1 188 ? 21.788 -1.604 -11.419 1.00 75.56 188 PRO A C 1
ATOM 1585 O O . PRO A 1 188 ? 21.016 -1.792 -10.479 1.00 75.56 188 PRO A O 1
ATOM 1588 N N . TYR A 1 189 ? 21.810 -0.441 -12.080 1.00 75.00 189 TYR A N 1
ATOM 1589 C CA . TYR A 1 189 ? 20.942 0.697 -11.765 1.00 75.00 189 TYR A CA 1
ATOM 1590 C C . TYR A 1 189 ? 19.455 0.384 -11.962 1.00 75.00 189 TYR A C 1
ATOM 1592 O O . TYR A 1 189 ? 18.640 0.760 -11.119 1.00 75.00 189 TYR A O 1
ATOM 1600 N N . MET A 1 190 ? 19.088 -0.338 -13.027 1.00 76.38 190 MET A N 1
ATOM 1601 C CA . MET A 1 190 ? 17.695 -0.744 -13.239 1.00 76.38 190 MET A CA 1
ATOM 1602 C C . MET A 1 190 ? 17.213 -1.684 -12.136 1.00 76.38 190 MET A C 1
ATOM 1604 O O . MET A 1 190 ? 16.114 -1.501 -11.614 1.00 76.38 190 MET A O 1
ATOM 1608 N N . VAL A 1 191 ? 18.057 -2.633 -11.719 1.00 80.38 191 VAL A N 1
ATOM 1609 C CA . VAL A 1 191 ? 17.747 -3.545 -10.608 1.00 80.38 191 VAL A CA 1
ATOM 1610 C C . VAL A 1 191 ? 17.524 -2.767 -9.310 1.00 80.38 191 VAL A C 1
ATOM 1612 O O . VAL A 1 191 ? 16.543 -3.018 -8.611 1.00 80.38 191 VAL A O 1
ATOM 1615 N N . LEU A 1 192 ? 18.376 -1.782 -9.006 1.00 80.75 192 LEU A N 1
ATOM 1616 C CA . LEU A 1 192 ? 18.211 -0.926 -7.826 1.00 80.75 192 LEU A CA 1
ATOM 1617 C C . LEU A 1 192 ? 16.897 -0.133 -7.859 1.00 80.75 192 LEU A C 1
ATOM 1619 O O . LEU A 1 192 ? 16.208 -0.059 -6.842 1.00 80.75 192 LEU A O 1
ATOM 1623 N N . ILE A 1 193 ? 16.517 0.419 -9.014 1.00 82.19 193 ILE A N 1
ATOM 1624 C CA . ILE A 1 193 ? 15.253 1.152 -9.184 1.00 82.19 193 ILE A CA 1
ATOM 1625 C C . ILE A 1 193 ? 14.051 0.219 -8.982 1.00 82.19 193 ILE A C 1
ATOM 1627 O O . ILE A 1 193 ? 13.119 0.549 -8.244 1.00 82.19 193 ILE A O 1
ATOM 1631 N N . TYR A 1 194 ? 14.073 -0.968 -9.590 1.00 82.19 194 TYR A N 1
ATOM 1632 C CA . TYR A 1 194 ? 13.034 -1.983 -9.412 1.00 82.19 194 TYR A CA 1
ATOM 1633 C C . TYR A 1 194 ? 12.904 -2.419 -7.953 1.00 82.19 194 TYR A C 1
ATOM 1635 O O . TYR A 1 194 ? 11.790 -2.481 -7.427 1.00 82.19 194 TYR A O 1
ATOM 1643 N N . LEU A 1 195 ? 14.032 -2.647 -7.276 1.00 82.88 195 LEU A N 1
ATOM 1644 C CA . LEU A 1 195 ? 14.065 -2.995 -5.861 1.00 82.88 195 LEU A CA 1
ATOM 1645 C C . LEU A 1 195 ? 13.505 -1.864 -4.993 1.00 82.88 195 LEU A C 1
ATOM 1647 O O . LEU A 1 195 ? 12.690 -2.121 -4.109 1.00 82.88 195 LEU A O 1
ATOM 1651 N N . PHE A 1 196 ? 13.881 -0.613 -5.264 1.00 86.19 196 PHE A N 1
ATOM 1652 C CA . PHE A 1 196 ? 13.360 0.553 -4.554 1.00 86.19 196 PHE A CA 1
ATOM 1653 C C . PHE A 1 196 ? 11.830 0.633 -4.644 1.00 86.19 196 PHE A C 1
ATOM 1655 O O . PHE A 1 196 ? 11.148 0.740 -3.623 1.00 86.19 196 PHE A O 1
ATOM 1662 N N . PHE A 1 197 ? 11.260 0.497 -5.843 1.00 85.25 197 PHE A N 1
ATOM 1663 C CA . PHE A 1 197 ? 9.808 0.525 -6.028 1.00 85.25 197 PHE A CA 1
ATOM 1664 C C . PHE A 1 197 ? 9.087 -0.684 -5.421 1.00 85.25 197 PHE A C 1
ATOM 1666 O O . PHE A 1 197 ? 7.992 -0.539 -4.860 1.00 85.25 197 PHE A O 1
ATOM 1673 N N . ALA A 1 198 ? 9.708 -1.865 -5.469 1.00 84.81 198 ALA A N 1
ATOM 1674 C CA . ALA A 1 198 ? 9.212 -3.045 -4.772 1.00 84.81 198 ALA A CA 1
ATOM 1675 C C . ALA A 1 198 ? 9.157 -2.807 -3.253 1.00 84.81 198 ALA A C 1
ATOM 1677 O O . ALA A 1 198 ? 8.142 -3.107 -2.618 1.00 84.81 198 ALA A O 1
ATOM 1678 N N . LEU A 1 199 ? 10.199 -2.197 -2.676 1.00 87.56 199 LEU A N 1
ATOM 1679 C CA . LEU A 1 199 ? 10.254 -1.845 -1.256 1.00 87.56 199 LEU A CA 1
ATOM 1680 C C . LEU A 1 199 ? 9.194 -0.807 -0.881 1.00 87.56 199 LEU A C 1
ATOM 1682 O O . LEU A 1 199 ? 8.511 -0.996 0.122 1.00 87.56 199 LEU A O 1
ATOM 1686 N N . VAL A 1 200 ? 8.988 0.243 -1.682 1.00 87.25 200 VAL A N 1
ATOM 1687 C CA . VAL A 1 200 ? 7.933 1.248 -1.437 1.00 87.25 200 VAL A CA 1
ATOM 1688 C C . VAL A 1 200 ? 6.545 0.598 -1.406 1.00 87.25 200 VAL A C 1
ATOM 1690 O O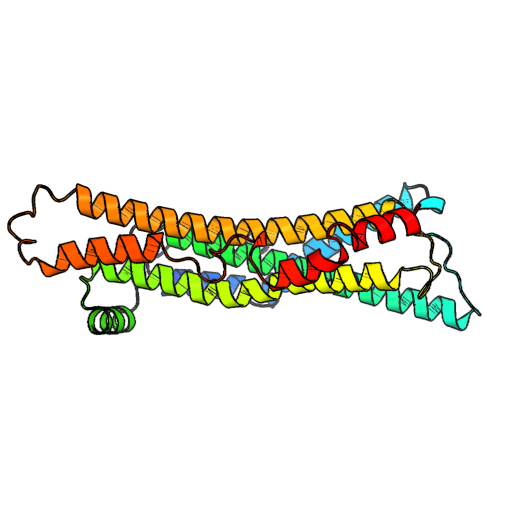 . VAL A 1 200 ? 5.739 0.860 -0.503 1.00 87.25 200 VAL A O 1
ATOM 1693 N N . THR A 1 201 ? 6.268 -0.298 -2.354 1.00 86.06 201 THR A N 1
ATOM 1694 C CA . THR A 1 201 ? 4.999 -1.038 -2.405 1.00 86.06 201 THR A CA 1
ATOM 1695 C C . THR A 1 201 ? 4.851 -1.960 -1.191 1.00 86.06 201 THR A C 1
ATOM 1697 O O . THR A 1 201 ? 3.802 -1.978 -0.540 1.00 86.06 201 THR A O 1
ATOM 1700 N N . LEU A 1 202 ? 5.917 -2.675 -0.819 1.00 84.81 202 LEU A N 1
ATOM 1701 C CA . LEU A 1 202 ? 5.942 -3.555 0.350 1.00 84.81 202 LEU A CA 1
ATOM 1702 C C . LEU A 1 202 ? 5.731 -2.780 1.657 1.00 84.81 202 LE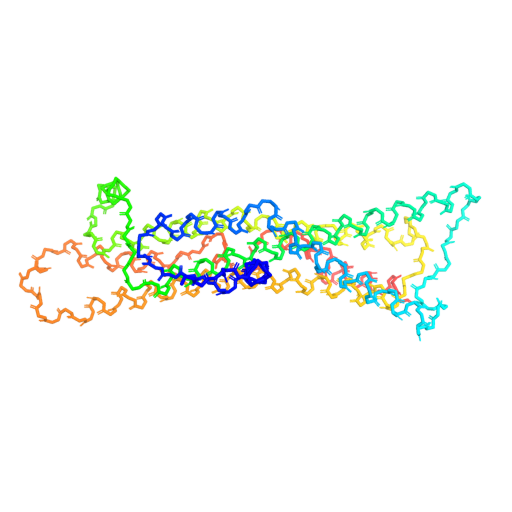U A C 1
ATOM 1704 O O . LEU A 1 202 ? 4.917 -3.180 2.489 1.00 84.81 202 LEU A O 1
ATOM 1708 N N . MET A 1 203 ? 6.409 -1.646 1.834 1.00 86.31 203 MET A N 1
ATOM 1709 C CA . MET A 1 203 ? 6.241 -0.773 2.998 1.00 86.31 203 MET A CA 1
ATOM 1710 C C . MET A 1 203 ? 4.805 -0.255 3.104 1.00 86.31 203 MET A C 1
ATOM 1712 O O . MET A 1 203 ? 4.246 -0.216 4.201 1.00 86.31 203 MET A O 1
ATOM 1716 N N . SER A 1 204 ? 4.177 0.081 1.975 1.00 86.38 204 SER A N 1
ATOM 1717 C CA . SER A 1 204 ? 2.769 0.488 1.933 1.00 86.38 204 SER A CA 1
ATOM 1718 C C . SER A 1 204 ? 1.855 -0.644 2.419 1.00 86.38 204 SER A C 1
ATOM 1720 O O . SER A 1 204 ? 1.027 -0.439 3.311 1.00 86.38 204 SER A O 1
ATOM 1722 N N . ALA A 1 205 ? 2.069 -1.868 1.928 1.00 83.44 205 ALA A N 1
ATOM 1723 C CA . ALA A 1 205 ? 1.336 -3.054 2.369 1.00 83.44 205 ALA A CA 1
ATOM 1724 C C . ALA A 1 205 ? 1.483 -3.310 3.880 1.00 83.44 205 ALA A C 1
ATOM 1726 O O . ALA A 1 205 ? 0.496 -3.524 4.594 1.00 83.44 205 ALA A O 1
ATOM 1727 N N . LEU A 1 206 ? 2.717 -3.237 4.387 1.00 85.19 206 LEU A N 1
ATOM 1728 C CA . LEU A 1 206 ? 3.023 -3.405 5.805 1.00 85.19 206 LEU A CA 1
ATOM 1729 C C . LEU A 1 206 ? 2.385 -2.309 6.660 1.00 85.19 206 LEU A C 1
ATOM 1731 O O . LEU A 1 206 ? 1.870 -2.605 7.737 1.00 85.19 206 LEU A O 1
ATOM 1735 N N . ARG A 1 207 ? 2.359 -1.060 6.184 1.00 86.69 207 ARG A N 1
ATOM 1736 C CA . ARG A 1 207 ? 1.746 0.072 6.888 1.00 86.69 207 ARG A CA 1
ATOM 1737 C C . ARG A 1 207 ? 0.239 -0.118 7.066 1.00 86.69 207 ARG A C 1
ATOM 1739 O O . ARG A 1 207 ? -0.252 0.086 8.180 1.00 86.69 207 ARG A O 1
ATOM 1746 N N . LEU A 1 208 ? -0.470 -0.569 6.029 1.00 85.88 208 LEU A N 1
ATOM 1747 C CA . LEU A 1 208 ? -1.910 -0.849 6.111 1.00 85.88 208 LEU A CA 1
ATOM 1748 C C . LEU A 1 208 ? -2.207 -1.985 7.083 1.00 85.88 208 LEU A C 1
ATOM 1750 O O . LEU A 1 208 ? -3.090 -1.880 7.936 1.00 85.88 208 LEU A O 1
ATOM 1754 N N . ARG A 1 209 ? -1.409 -3.052 7.002 1.00 84.31 209 ARG A N 1
ATOM 1755 C CA . ARG A 1 209 ? -1.496 -4.181 7.924 1.00 84.31 209 ARG A CA 1
ATOM 1756 C C . ARG A 1 209 ? -1.244 -3.742 9.364 1.00 84.31 209 ARG A C 1
ATOM 1758 O O . ARG A 1 209 ? -2.010 -4.098 10.256 1.00 84.31 209 ARG A O 1
ATOM 1765 N N . ALA A 1 210 ? -0.188 -2.970 9.601 1.00 85.75 210 ALA A N 1
ATOM 1766 C CA . ALA A 1 210 ? 0.157 -2.472 10.925 1.00 85.75 210 ALA A CA 1
ATOM 1767 C C . ALA A 1 210 ? -0.961 -1.593 11.500 1.00 85.75 210 ALA A C 1
ATOM 1769 O O . ALA A 1 210 ? -1.285 -1.733 12.674 1.00 85.75 210 ALA A O 1
ATOM 1770 N N . ALA A 1 211 ? -1.593 -0.743 10.683 1.00 86.00 211 ALA A N 1
ATOM 1771 C CA . ALA A 1 211 ? -2.743 0.057 11.099 1.00 86.00 211 ALA A CA 1
ATOM 1772 C C . ALA A 1 211 ? -3.947 -0.812 11.500 1.00 86.00 211 ALA A C 1
ATOM 1774 O O . ALA A 1 211 ? -4.521 -0.603 12.567 1.00 86.00 211 ALA A O 1
ATOM 1775 N N . ALA A 1 212 ? -4.288 -1.826 10.700 1.00 84.75 212 ALA A N 1
ATOM 1776 C CA . ALA A 1 212 ? -5.378 -2.747 11.015 1.00 84.75 212 ALA A CA 1
ATOM 1777 C C . ALA A 1 212 ? -5.097 -3.563 12.292 1.00 84.75 212 ALA A C 1
ATOM 1779 O O . ALA A 1 212 ? -5.948 -3.647 13.178 1.00 84.75 212 ALA A O 1
ATOM 1780 N N . MET A 1 213 ? -3.888 -4.123 12.430 1.00 84.94 213 MET A N 1
ATOM 1781 C CA . MET A 1 213 ? -3.481 -4.874 13.627 1.00 84.94 213 MET A CA 1
ATOM 1782 C C . MET A 1 213 ? -3.460 -3.993 14.876 1.00 84.94 213 MET A C 1
ATOM 1784 O O . MET A 1 213 ? -3.884 -4.434 15.943 1.00 84.94 213 MET A O 1
ATOM 1788 N N . TYR A 1 214 ? -2.999 -2.749 14.742 1.00 87.19 214 TYR A N 1
ATOM 1789 C CA . TYR A 1 214 ? -3.029 -1.769 15.818 1.00 87.19 214 TYR A CA 1
ATOM 1790 C C . TYR A 1 214 ? -4.464 -1.500 16.279 1.00 87.19 214 TYR A C 1
ATOM 1792 O O . TYR A 1 214 ? -4.744 -1.600 17.469 1.00 87.19 214 TYR A O 1
ATOM 1800 N N . ALA A 1 215 ? -5.388 -1.267 15.344 1.00 84.62 215 ALA A N 1
ATOM 1801 C CA . ALA A 1 215 ? -6.793 -1.058 15.669 1.00 84.62 215 ALA A CA 1
ATOM 1802 C C . ALA A 1 215 ? -7.426 -2.272 16.363 1.00 84.62 215 ALA A C 1
ATOM 1804 O O . ALA A 1 215 ? -8.101 -2.117 17.377 1.00 84.62 215 ALA A O 1
ATOM 1805 N N . LYS A 1 216 ? -7.147 -3.492 15.885 1.00 83.56 216 LYS A N 1
ATOM 1806 C CA . LYS A 1 216 ? -7.580 -4.732 16.551 1.00 83.56 216 LYS A CA 1
ATOM 1807 C C . LYS A 1 216 ? -7.040 -4.826 17.983 1.00 83.56 216 LYS A C 1
ATOM 1809 O O . LYS A 1 216 ? -7.796 -5.147 18.897 1.00 83.56 216 LYS A O 1
ATOM 1814 N N . LYS A 1 217 ? -5.753 -4.531 18.192 1.00 86.31 217 LYS A N 1
ATOM 1815 C CA . LYS A 1 217 ? -5.124 -4.550 19.522 1.00 86.31 217 LYS A CA 1
ATOM 1816 C C . LYS A 1 217 ? -5.743 -3.510 20.457 1.00 86.31 217 LYS A C 1
ATOM 1818 O O . LYS A 1 217 ? -5.978 -3.815 21.621 1.00 86.31 217 LYS A O 1
ATOM 1823 N N . GLU A 1 218 ? -6.023 -2.314 19.953 1.00 85.69 218 GLU A N 1
ATOM 1824 C CA . GLU A 1 218 ? -6.631 -1.238 20.735 1.00 85.69 218 GLU A CA 1
ATOM 1825 C C . GLU A 1 218 ? -8.084 -1.560 21.115 1.00 85.69 218 GLU A C 1
ATOM 1827 O O . GLU A 1 218 ? -8.471 -1.382 22.269 1.00 85.69 218 GLU A O 1
ATOM 1832 N N . ILE A 1 219 ? -8.862 -2.150 20.199 1.00 82.25 219 ILE A N 1
ATOM 1833 C CA . ILE A 1 219 ? -10.204 -2.673 20.494 1.00 82.25 219 ILE A CA 1
ATOM 1834 C C . ILE A 1 219 ? -10.146 -3.716 21.620 1.00 82.25 219 ILE A C 1
ATOM 1836 O O . ILE A 1 219 ? -10.886 -3.605 22.596 1.00 82.25 219 ILE A O 1
ATOM 1840 N N . LEU A 1 220 ? -9.244 -4.700 21.525 1.00 83.12 220 LEU A N 1
ATOM 1841 C CA . LEU A 1 220 ? -9.086 -5.739 22.550 1.00 83.12 220 LEU A CA 1
ATOM 1842 C C . LEU A 1 220 ? -8.652 -5.160 23.900 1.00 83.12 220 LEU A C 1
ATOM 1844 O O . LEU A 1 220 ? -9.197 -5.537 24.935 1.00 83.12 220 LEU A O 1
ATOM 1848 N N . LYS A 1 221 ? -7.714 -4.206 23.899 1.00 85.12 221 LYS A N 1
ATOM 1849 C CA . LYS A 1 221 ? -7.273 -3.511 25.113 1.00 85.12 221 LYS A CA 1
ATOM 1850 C C . LYS A 1 221 ? -8.453 -2.837 25.812 1.00 85.12 221 LYS A C 1
ATOM 1852 O O . LYS A 1 221 ? -8.636 -3.032 27.009 1.00 85.12 221 LYS A O 1
ATOM 1857 N N . ARG A 1 222 ? -9.285 -2.104 25.068 1.00 78.69 222 ARG A N 1
ATOM 1858 C CA . ARG A 1 222 ? -10.457 -1.403 25.614 1.00 78.69 222 ARG A CA 1
ATOM 1859 C C . ARG A 1 222 ? -11.541 -2.355 26.094 1.00 78.69 222 ARG A C 1
ATOM 1861 O O . ARG A 1 222 ? -12.121 -2.117 27.149 1.00 78.69 222 ARG A O 1
ATOM 1868 N N . LEU A 1 223 ? -11.796 -3.441 25.368 1.00 75.56 223 LEU A N 1
ATOM 1869 C CA . LEU A 1 223 ? -12.715 -4.491 25.812 1.00 75.56 223 LEU A CA 1
ATOM 1870 C C . LEU A 1 223 ? -12.250 -5.105 27.139 1.00 75.56 223 LEU A C 1
ATOM 1872 O O . LEU A 1 223 ? -13.045 -5.209 28.072 1.00 75.56 223 LEU A O 1
ATOM 1876 N N . ASN A 1 224 ? -10.956 -5.415 27.261 1.00 77.25 224 ASN A N 1
ATOM 1877 C CA . ASN A 1 224 ? -10.381 -5.986 28.476 1.00 77.25 224 ASN A CA 1
ATOM 1878 C C . ASN A 1 224 ? -10.404 -4.995 29.650 1.00 77.25 224 ASN A C 1
ATOM 1880 O O . ASN A 1 224 ? -10.832 -5.371 30.739 1.00 77.25 224 ASN A O 1
ATOM 1884 N N . THR A 1 225 ? -10.040 -3.724 29.448 1.00 75.00 225 THR A N 1
ATOM 1885 C CA . THR A 1 225 ? -10.119 -2.691 30.500 1.00 75.00 225 THR A CA 1
ATOM 1886 C C . THR A 1 225 ? -11.556 -2.468 30.974 1.00 75.00 225 THR A C 1
ATOM 1888 O O . THR A 1 225 ? -11.792 -2.450 32.179 1.00 75.00 225 THR A O 1
ATOM 1891 N N . ASN A 1 226 ? -12.525 -2.392 30.055 1.00 68.06 226 ASN A N 1
ATOM 1892 C CA . ASN A 1 226 ? -13.943 -2.261 30.405 1.00 68.06 226 ASN A CA 1
ATOM 1893 C C . ASN A 1 226 ? -14.485 -3.502 31.135 1.00 68.06 226 ASN A C 1
ATOM 1895 O O . ASN A 1 226 ? -15.374 -3.376 31.972 1.00 68.06 226 ASN A O 1
ATOM 1899 N N . SER A 1 227 ? -13.947 -4.693 30.851 1.00 58.06 227 SER A N 1
ATOM 1900 C CA . SER A 1 227 ? -14.300 -5.917 31.580 1.00 58.06 227 SER A CA 1
ATOM 1901 C C . SER A 1 227 ? -13.642 -6.015 32.967 1.00 58.06 227 SER A C 1
ATOM 1903 O O . SER A 1 227 ? -14.260 -6.534 33.891 1.00 58.06 227 SER A O 1
ATOM 1905 N N . ALA A 1 228 ? -12.424 -5.482 33.135 1.00 54.47 228 ALA A N 1
ATOM 1906 C CA . ALA A 1 228 ? -11.640 -5.554 34.371 1.00 54.47 228 ALA A CA 1
ATOM 1907 C C . ALA A 1 228 ? -11.975 -4.442 35.384 1.00 54.47 228 ALA A C 1
ATOM 1909 O O . ALA A 1 228 ? -11.885 -4.661 36.587 1.00 54.47 228 ALA A O 1
ATOM 1910 N N . GLN A 1 229 ? -12.414 -3.263 34.927 1.00 47.25 229 GLN A N 1
ATOM 1911 C CA . GLN A 1 229 ? -12.867 -2.155 35.787 1.00 47.25 229 GLN A CA 1
ATOM 1912 C C . GLN A 1 229 ? -14.285 -2.344 36.356 1.00 47.25 229 GLN A C 1
ATOM 1914 O O . GLN A 1 229 ? -14.853 -1.419 36.935 1.00 47.25 229 GLN A O 1
ATOM 1919 N N . SER A 1 230 ? -14.860 -3.544 36.247 1.00 44.66 230 SER A N 1
ATOM 1920 C CA . SER A 1 230 ? -16.196 -3.852 36.755 1.00 44.66 230 SER A CA 1
ATOM 1921 C C . SER A 1 230 ? -16.246 -4.666 38.073 1.00 44.66 230 SER A C 1
ATOM 1923 O O . SER A 1 230 ? -17.095 -5.554 38.155 1.00 44.66 230 SER A O 1
ATOM 1925 N N . PRO A 1 231 ? -15.465 -4.380 39.144 1.00 40.44 231 PRO A N 1
ATOM 1926 C CA . PRO A 1 231 ? -15.787 -4.922 40.467 1.00 40.44 231 PRO A CA 1
ATOM 1927 C C . PRO A 1 231 ? -16.975 -4.198 41.138 1.00 40.44 231 PRO A C 1
ATOM 1929 O O . PRO A 1 231 ? -17.546 -4.711 42.088 1.00 40.44 231 PRO A O 1
ATOM 1932 N N . ILE A 1 232 ? -17.402 -3.027 40.637 1.00 42.56 232 ILE A N 1
ATOM 1933 C CA . ILE A 1 232 ? -18.473 -2.207 41.254 1.00 42.56 232 ILE A CA 1
ATOM 1934 C C . ILE A 1 232 ? -19.866 -2.469 40.629 1.00 42.56 232 ILE A C 1
ATOM 1936 O O . ILE A 1 232 ? -20.881 -1.988 41.122 1.00 42.56 232 ILE A O 1
ATOM 1940 N N . TYR A 1 233 ? -19.964 -3.284 39.569 1.00 41.75 233 TYR A N 1
ATOM 1941 C CA . TYR A 1 233 ? -21.237 -3.561 38.872 1.00 41.75 233 TYR A CA 1
ATOM 1942 C C . TYR A 1 233 ? -21.660 -5.039 38.894 1.00 41.75 233 TYR A C 1
ATOM 1944 O O . TYR A 1 233 ? -22.552 -5.435 38.134 1.00 41.75 233 TYR A O 1
ATOM 1952 N N . GLU A 1 234 ? -21.071 -5.853 39.775 1.00 39.66 234 GLU A N 1
ATOM 1953 C CA . GLU A 1 234 ? -21.365 -7.290 39.914 1.00 39.66 234 GLU A CA 1
ATOM 1954 C C . GLU A 1 234 ? -22.850 -7.598 40.193 1.00 39.66 234 GLU A C 1
ATOM 1956 O O . GLU A 1 234 ? -23.345 -8.664 39.822 1.00 39.66 234 GLU A O 1
ATOM 1961 N N . TRP A 1 235 ? -23.611 -6.661 40.769 1.00 43.03 235 TRP A N 1
ATOM 1962 C CA . TRP A 1 235 ? -25.051 -6.831 41.001 1.00 43.03 235 TRP A CA 1
ATOM 1963 C C . TRP A 1 235 ? -25.938 -6.480 39.793 1.00 43.03 235 TRP A C 1
ATOM 1965 O O . TRP A 1 235 ? -27.032 -7.026 39.676 1.00 43.03 235 TRP A O 1
ATOM 1975 N N . ARG A 1 236 ? -25.496 -5.610 38.865 1.00 42.31 236 ARG A N 1
ATOM 1976 C CA . ARG A 1 236 ? -26.290 -5.190 37.682 1.00 42.31 236 ARG A CA 1
ATOM 1977 C C . ARG A 1 236 ? -25.961 -6.005 36.424 1.00 42.31 236 ARG A C 1
ATOM 1979 O O . ARG A 1 236 ? -26.814 -6.154 35.555 1.00 42.31 236 ARG A O 1
ATOM 1986 N N . TYR A 1 237 ? -24.762 -6.585 36.354 1.00 44.31 237 TYR A N 1
ATOM 1987 C CA . TYR A 1 237 ? -24.328 -7.497 35.285 1.00 44.31 237 TYR A CA 1
ATOM 1988 C C . TYR A 1 237 ? -24.560 -8.984 35.603 1.00 44.31 237 TYR A C 1
ATOM 1990 O O . TYR A 1 237 ? -24.107 -9.858 34.865 1.00 44.31 237 TYR A O 1
ATOM 1998 N N . ARG A 1 238 ? -25.353 -9.293 36.638 1.00 42.03 238 ARG A N 1
ATOM 1999 C CA . ARG A 1 238 ? -25.899 -10.630 36.924 1.00 42.03 238 ARG A CA 1
ATOM 2000 C C . ARG A 1 238 ? -27.046 -10.987 35.961 1.00 42.03 238 ARG A C 1
ATOM 2002 O O . ARG A 1 238 ? -28.131 -11.388 36.361 1.00 42.03 238 ARG A O 1
ATOM 2009 N N . LYS A 1 239 ? -26.815 -10.820 34.660 1.00 47.44 239 LYS A N 1
ATOM 2010 C CA . LYS A 1 239 ? -27.595 -11.462 33.601 1.00 47.44 239 LYS A CA 1
ATOM 2011 C C . LYS A 1 239 ? -26.570 -12.196 32.750 1.00 47.44 239 LYS A C 1
ATOM 2013 O O . LYS A 1 239 ? -25.861 -11.579 31.958 1.00 47.44 239 LYS A O 1
ATOM 2018 N N . ASN A 1 240 ? -26.455 -13.494 33.025 1.00 51.12 240 ASN A N 1
ATOM 2019 C CA . ASN A 1 240 ? -25.401 -14.429 32.606 1.00 51.12 240 ASN A CA 1
ATOM 2020 C C . ASN A 1 240 ? -25.007 -14.328 31.111 1.00 51.12 240 ASN A C 1
ATOM 2022 O O . ASN A 1 240 ? -23.878 -14.611 30.733 1.00 51.12 240 ASN A O 1
ATOM 2026 N N . ASP A 1 241 ? -25.911 -13.826 30.272 1.00 58.34 241 ASP A N 1
ATOM 2027 C CA . ASP A 1 241 ? -25.735 -13.618 28.834 1.00 58.34 241 ASP A CA 1
ATOM 2028 C C . ASP A 1 241 ? -24.676 -12.578 28.433 1.00 58.34 241 ASP A C 1
ATOM 2030 O O . ASP A 1 241 ? -23.970 -12.772 27.447 1.00 58.34 241 ASP A O 1
ATOM 2034 N N . ASN A 1 242 ? -24.545 -11.453 29.145 1.00 56.47 242 ASN A N 1
ATOM 2035 C CA . ASN A 1 242 ? -23.733 -10.333 28.639 1.00 56.47 242 ASN A CA 1
ATOM 2036 C C . ASN A 1 242 ? -22.225 -10.557 28.817 1.00 56.47 242 ASN A C 1
ATOM 2038 O O . ASN A 1 242 ? -21.441 -10.157 27.959 1.00 56.47 242 ASN A O 1
ATOM 2042 N N . ILE A 1 243 ? -21.819 -11.215 29.906 1.00 60.53 243 ILE A N 1
ATOM 2043 C CA . ILE A 1 243 ? -20.414 -11.577 30.156 1.00 60.53 243 ILE A CA 1
ATOM 2044 C C . ILE A 1 243 ? -19.979 -12.674 29.179 1.00 60.53 243 ILE A C 1
ATOM 2046 O O . ILE A 1 243 ? -18.876 -12.613 28.636 1.00 60.53 243 ILE A O 1
ATOM 2050 N N . VAL A 1 244 ? -20.863 -13.641 28.905 1.00 60.34 244 VAL A N 1
ATOM 2051 C CA . VAL A 1 244 ? -20.641 -14.680 27.890 1.00 60.34 244 VAL A CA 1
ATOM 2052 C C . VAL A 1 244 ? -20.513 -14.051 26.502 1.00 60.34 244 VAL A C 1
ATOM 2054 O O . VAL A 1 244 ? -19.550 -14.354 25.805 1.00 60.34 244 VAL A O 1
ATOM 2057 N N . LYS A 1 245 ? -21.393 -13.107 26.140 1.00 62.38 245 LYS A N 1
ATOM 2058 C CA . LYS A 1 245 ? -21.329 -12.359 24.871 1.00 62.38 245 LYS A CA 1
ATOM 2059 C C . LYS A 1 245 ? -20.062 -11.510 24.728 1.00 62.38 245 LYS A C 1
ATOM 2061 O O . LYS A 1 245 ? -19.513 -11.401 23.635 1.00 62.38 245 LYS A O 1
ATOM 2066 N N . LEU A 1 246 ? -19.575 -10.915 25.818 1.00 62.19 246 LEU A N 1
ATOM 2067 C CA . LEU A 1 246 ? -18.332 -10.137 25.819 1.00 62.19 246 LEU A CA 1
ATOM 2068 C C . LEU A 1 246 ? -17.122 -11.055 25.614 1.00 62.19 246 LEU A C 1
ATOM 2070 O O . LEU A 1 246 ? -16.315 -10.802 24.725 1.00 62.19 246 LEU A O 1
ATOM 2074 N N . LYS A 1 247 ? -17.039 -12.166 26.359 1.00 65.94 247 LYS A N 1
ATOM 2075 C CA . LYS A 1 247 ? -15.985 -13.176 26.169 1.00 65.94 247 LYS A CA 1
ATOM 2076 C C . LYS A 1 247 ? -16.026 -13.787 24.768 1.00 65.94 247 LYS A C 1
ATOM 2078 O O . LYS A 1 247 ? -14.976 -13.929 24.150 1.00 65.94 247 LYS A O 1
ATOM 2083 N N . SER A 1 248 ? -17.211 -14.104 24.243 1.00 63.62 248 SER A N 1
ATOM 2084 C CA . SER A 1 248 ? -17.351 -14.664 22.896 1.00 63.62 248 SER A CA 1
ATOM 2085 C C . SER A 1 248 ? -16.909 -13.676 21.819 1.00 63.62 248 SER A C 1
ATOM 2087 O O . SER A 1 248 ? -16.248 -14.080 20.870 1.00 63.62 248 SER A O 1
ATOM 2089 N N . LEU A 1 249 ? -17.207 -12.383 21.980 1.00 64.81 249 LEU A N 1
ATOM 2090 C CA . LEU A 1 249 ? -16.696 -11.339 21.092 1.00 64.81 249 LEU A CA 1
ATOM 2091 C C . LEU A 1 249 ? -15.183 -11.188 21.189 1.00 64.81 249 LEU A C 1
ATOM 2093 O O . LEU A 1 249 ? -14.536 -11.084 20.158 1.00 64.81 249 LEU A O 1
ATOM 2097 N N . THR A 1 250 ? -14.599 -11.192 22.388 1.00 67.56 250 THR A N 1
ATOM 2098 C CA . THR A 1 250 ? -13.138 -11.137 22.538 1.00 67.56 250 THR A CA 1
ATOM 2099 C C . THR A 1 250 ? -12.481 -12.300 21.794 1.00 67.56 250 THR A C 1
ATOM 2101 O O . THR A 1 250 ? -11.586 -12.066 20.987 1.00 67.56 250 THR A O 1
ATOM 2104 N N . VAL A 1 251 ? -12.998 -13.524 21.959 1.00 69.19 251 VAL A N 1
ATOM 2105 C CA . VAL A 1 251 ? -12.520 -14.723 21.248 1.00 69.19 251 VAL A CA 1
ATOM 2106 C C . VAL A 1 251 ? -12.731 -14.612 19.733 1.00 69.19 251 VAL A C 1
ATOM 2108 O O . VAL A 1 251 ? -11.853 -15.002 18.964 1.00 69.19 251 VAL A O 1
ATOM 2111 N N . GLU A 1 252 ? -13.862 -14.067 19.279 1.00 71.56 252 GLU A N 1
ATOM 2112 C CA . GLU A 1 252 ? -14.133 -13.834 17.855 1.00 71.56 252 GLU A CA 1
ATOM 2113 C C . GLU A 1 252 ? -13.136 -12.828 17.262 1.00 71.56 252 GLU A C 1
ATOM 2115 O O . GLU A 1 252 ? -12.538 -13.083 16.217 1.00 71.56 252 GLU A O 1
ATOM 2120 N N . ILE A 1 253 ? -12.902 -11.706 17.947 1.00 69.00 253 ILE A N 1
ATOM 2121 C CA . ILE A 1 253 ? -11.974 -10.659 17.514 1.00 69.00 253 ILE A CA 1
ATOM 2122 C C . ILE A 1 253 ? -10.540 -11.188 17.525 1.00 69.00 253 ILE A C 1
ATOM 2124 O O . ILE A 1 253 ? -9.805 -10.955 16.564 1.00 69.00 253 ILE A O 1
ATOM 2128 N N . GLU A 1 254 ? -10.131 -11.926 18.559 1.00 68.12 254 GLU A N 1
ATOM 2129 C CA . GLU A 1 254 ? -8.817 -12.573 18.652 1.00 68.12 254 GLU A CA 1
ATOM 2130 C C . GLU A 1 254 ? -8.584 -13.542 17.491 1.00 68.12 254 GLU A C 1
ATOM 2132 O O . GLU A 1 254 ? -7.564 -13.437 16.799 1.00 68.12 254 GLU A O 1
ATOM 2137 N N . ASN A 1 255 ? -9.568 -14.393 17.196 1.00 70.50 255 ASN A N 1
ATOM 2138 C CA . ASN A 1 255 ? -9.500 -15.376 16.116 1.00 70.50 255 ASN A CA 1
ATOM 2139 C C . ASN A 1 255 ? -9.823 -14.815 14.728 1.00 70.50 255 ASN A C 1
ATOM 2141 O O . ASN A 1 255 ? -9.688 -15.536 13.739 1.00 70.50 255 ASN A O 1
ATOM 2145 N N . PHE A 1 256 ? -10.174 -13.531 14.620 1.00 64.75 256 PHE A N 1
ATOM 2146 C CA . PHE A 1 256 ? -10.425 -12.883 13.340 1.00 64.75 256 PHE A CA 1
ATOM 2147 C C . PHE A 1 256 ? -9.146 -12.863 12.485 1.00 64.75 256 PHE A C 1
ATOM 2149 O O . PHE A 1 256 ? -8.222 -12.072 12.721 1.00 64.75 256 PHE A O 1
ATOM 2156 N N . LYS A 1 257 ? -9.089 -13.778 11.510 1.00 59.06 257 LYS A N 1
ATOM 2157 C CA . LYS A 1 257 ? -7.967 -14.024 10.589 1.00 59.06 257 LYS A CA 1
ATOM 2158 C C . LYS A 1 257 ? -8.427 -13.898 9.135 1.00 59.06 257 LYS A C 1
ATOM 2160 O O . LYS A 1 257 ? -8.123 -14.753 8.309 1.00 59.06 257 LYS A O 1
ATOM 2165 N N . GLU A 1 258 ? -9.172 -12.850 8.806 1.00 60.50 258 GLU A N 1
ATOM 2166 C CA . GLU A 1 258 ? -9.680 -12.627 7.447 1.00 60.50 258 GLU A CA 1
ATOM 2167 C C . GLU A 1 258 ? -9.010 -11.435 6.757 1.00 60.50 258 GLU A C 1
ATOM 2169 O O . GLU A 1 258 ? -8.633 -10.450 7.394 1.00 60.50 258 GLU A O 1
ATOM 2174 N N . GLY A 1 259 ? -8.858 -11.522 5.432 1.00 65.38 259 GLY A N 1
ATOM 2175 C CA . GLY A 1 259 ? -8.299 -10.453 4.601 1.00 65.38 259 GLY A CA 1
ATOM 2176 C C . GLY A 1 259 ? -6.937 -9.957 5.095 1.00 65.38 259 GLY A C 1
ATOM 2177 O O . GLY A 1 259 ? -5.989 -10.734 5.217 1.00 65.38 259 GLY A O 1
ATOM 2178 N N . ILE A 1 260 ? -6.863 -8.661 5.413 1.00 61.47 260 ILE A N 1
ATOM 2179 C CA . ILE A 1 260 ? -5.626 -7.968 5.799 1.00 61.47 260 ILE A CA 1
ATOM 2180 C C . ILE A 1 260 ? -5.004 -8.462 7.116 1.00 61.47 260 ILE A C 1
ATOM 2182 O O . ILE A 1 260 ? -3.832 -8.203 7.395 1.00 61.47 260 ILE A O 1
ATOM 2186 N N . PHE A 1 261 ? -5.767 -9.198 7.929 1.00 60.25 261 PHE A N 1
ATOM 2187 C CA . PHE A 1 261 ? -5.287 -9.761 9.189 1.00 60.25 261 PHE A CA 1
ATOM 2188 C C . PHE A 1 261 ? -4.493 -11.072 8.999 1.00 60.25 261 PHE A C 1
ATOM 2190 O O . PHE A 1 261 ? -3.726 -11.451 9.887 1.00 60.25 261 PHE A O 1
ATOM 2197 N N . LYS A 1 262 ? -4.589 -11.751 7.841 1.00 64.19 262 LYS A N 1
ATOM 2198 C CA . LYS A 1 262 ? -3.786 -12.958 7.532 1.00 64.19 262 LYS A CA 1
ATOM 2199 C C . LYS A 1 262 ? -2.337 -12.598 7.222 1.00 64.19 262 LYS A C 1
ATOM 2201 O O . LYS A 1 262 ? -2.143 -11.602 6.536 1.00 64.19 262 LYS A O 1
ATOM 2206 N N . PRO A 1 263 ? -1.315 -13.350 7.680 1.00 61.62 263 PRO A N 1
ATOM 2207 C CA . PRO A 1 263 ? 0.084 -13.123 7.294 1.00 61.62 263 PRO A CA 1
ATOM 2208 C C . PRO A 1 263 ? 0.239 -12.994 5.773 1.00 61.62 263 PRO A C 1
ATOM 2210 O O . PRO A 1 263 ? -0.360 -13.773 5.039 1.00 61.62 263 PRO A O 1
ATOM 2213 N N . LEU A 1 264 ? 1.041 -12.027 5.309 1.00 59.59 264 LEU A N 1
ATOM 2214 C CA . LEU A 1 264 ? 1.237 -11.735 3.877 1.00 59.59 264 LEU A CA 1
ATOM 2215 C C . LEU A 1 264 ? 1.650 -12.988 3.084 1.00 59.59 264 LEU A C 1
ATOM 2217 O O . LEU A 1 264 ? 1.078 -13.275 2.041 1.00 59.59 264 LEU A O 1
ATOM 2221 N N . LEU A 1 265 ? 2.543 -13.802 3.647 1.00 55.50 265 LEU A N 1
ATOM 2222 C CA . LEU A 1 265 ? 2.997 -15.071 3.062 1.00 55.50 265 LEU A CA 1
ATOM 2223 C C . LEU A 1 265 ? 1.879 -16.104 2.835 1.00 55.50 265 LEU A C 1
ATOM 2225 O O . LEU A 1 265 ? 2.030 -16.988 2.007 1.00 55.50 265 LEU A O 1
ATOM 2229 N N . HIS A 1 266 ? 0.757 -16.001 3.553 1.00 61.19 266 HIS A N 1
ATOM 2230 C CA . HIS A 1 266 ? -0.384 -16.911 3.411 1.00 61.19 266 HIS A CA 1
ATOM 2231 C C . HIS A 1 266 ? -1.446 -16.371 2.437 1.00 61.19 266 HIS A C 1
ATOM 2233 O O . HIS A 1 266 ? -2.520 -16.960 2.306 1.00 61.19 266 HIS A O 1
ATOM 2239 N N . HIS A 1 267 ? -1.198 -15.228 1.785 1.00 61.97 267 HIS A N 1
ATOM 2240 C CA . HIS A 1 267 ? -2.105 -14.697 0.776 1.00 61.97 267 HIS A CA 1
ATOM 2241 C C . HIS A 1 267 ? -1.869 -15.440 -0.552 1.00 61.97 267 HIS A C 1
ATOM 2243 O O . HIS A 1 267 ? -0.745 -15.417 -1.054 1.00 61.97 267 HIS A O 1
ATOM 2249 N N . PRO A 1 268 ? -2.896 -16.066 -1.160 1.00 55.88 268 PRO A N 1
ATOM 2250 C CA . PRO A 1 268 ? -2.726 -16.905 -2.350 1.00 55.88 268 PRO A CA 1
ATOM 2251 C C . PRO A 1 268 ? -2.101 -16.141 -3.521 1.00 55.88 268 PRO A C 1
ATOM 2253 O O . PRO A 1 268 ? -1.271 -16.691 -4.223 1.00 55.88 268 PRO A O 1
ATOM 2256 N N . MET A 1 269 ? -2.398 -14.845 -3.668 1.00 57.56 269 MET A N 1
ATOM 2257 C CA . MET A 1 269 ? -1.763 -14.001 -4.692 1.00 57.56 269 MET A CA 1
ATOM 2258 C C . MET A 1 269 ? -0.250 -13.826 -4.490 1.00 57.56 269 MET A C 1
ATOM 2260 O O . MET A 1 269 ? 0.482 -13.781 -5.472 1.00 57.56 269 MET A O 1
ATOM 2264 N N . ILE A 1 270 ? 0.227 -13.750 -3.239 1.00 62.78 270 ILE A N 1
ATOM 2265 C CA . ILE A 1 270 ? 1.668 -13.669 -2.956 1.00 62.78 270 ILE A CA 1
ATOM 2266 C C . ILE A 1 270 ? 2.305 -15.012 -3.260 1.00 62.78 270 ILE A C 1
ATOM 2268 O O . ILE A 1 270 ? 3.310 -15.037 -3.947 1.00 62.78 270 ILE A O 1
ATOM 2272 N N . LEU A 1 271 ? 1.700 -16.117 -2.822 1.00 59.59 271 LEU A N 1
ATOM 2273 C CA . LEU A 1 271 ? 2.191 -17.462 -3.130 1.00 59.59 271 LEU A CA 1
ATOM 2274 C C . LEU A 1 271 ? 2.268 -17.716 -4.641 1.00 59.59 271 LEU A C 1
ATOM 2276 O O . LEU A 1 271 ? 3.284 -18.207 -5.110 1.00 59.59 271 LEU A O 1
ATOM 2280 N N . SER A 1 272 ? 1.247 -17.333 -5.411 1.00 59.44 272 SER A N 1
ATOM 2281 C CA . SER A 1 272 ? 1.248 -17.462 -6.874 1.00 59.44 272 SER A CA 1
ATOM 2282 C C . SER A 1 272 ? 2.323 -16.614 -7.549 1.00 59.44 272 SER A C 1
ATOM 2284 O O . SER A 1 272 ? 2.904 -17.054 -8.533 1.00 59.44 272 SER A O 1
ATOM 2286 N N . LEU A 1 273 ? 2.611 -15.421 -7.021 1.00 63.00 273 LEU A N 1
ATOM 2287 C CA . LEU A 1 273 ? 3.653 -14.554 -7.567 1.00 63.00 273 LEU A CA 1
ATOM 2288 C C . LEU A 1 273 ? 5.061 -14.962 -7.119 1.00 63.00 273 LEU A C 1
ATOM 2290 O O . LEU A 1 273 ? 6.009 -14.798 -7.876 1.00 63.00 273 LEU A O 1
ATOM 2294 N N . LEU A 1 274 ? 5.207 -15.482 -5.899 1.00 62.94 274 LEU A N 1
ATOM 2295 C CA . LEU A 1 274 ? 6.479 -15.956 -5.358 1.00 62.94 274 LEU A CA 1
ATOM 2296 C C . LEU A 1 274 ? 6.829 -17.354 -5.870 1.00 62.94 274 LEU A C 1
ATOM 2298 O O . LEU A 1 274 ? 7.998 -17.704 -5.839 1.00 62.94 274 LEU A O 1
ATOM 2302 N N . MET A 1 275 ? 5.855 -18.141 -6.339 1.00 61.81 275 MET A N 1
ATOM 2303 C CA . MET A 1 275 ? 6.068 -19.490 -6.878 1.00 61.81 275 MET A CA 1
ATOM 2304 C C . MET A 1 275 ? 7.157 -19.528 -7.968 1.00 61.81 275 MET A C 1
ATOM 2306 O O . MET A 1 275 ? 8.085 -20.322 -7.819 1.00 61.81 275 MET A O 1
ATOM 2310 N N . PRO A 1 276 ? 7.137 -18.647 -8.991 1.00 60.09 276 PRO A N 1
ATOM 2311 C CA . PRO A 1 276 ? 8.221 -18.534 -9.972 1.00 60.09 276 PRO A CA 1
ATOM 2312 C C . PRO A 1 276 ? 9.594 -18.201 -9.371 1.00 60.09 276 PRO A C 1
ATOM 2314 O O . PRO A 1 276 ? 10.614 -18.596 -9.922 1.00 60.09 276 PRO A O 1
ATOM 2317 N N . PHE A 1 277 ? 9.635 -17.491 -8.241 1.00 59.50 277 PHE A N 1
ATOM 2318 C CA . PHE A 1 277 ? 10.871 -17.097 -7.555 1.00 59.50 277 PHE A CA 1
ATOM 2319 C C . PHE A 1 277 ? 11.265 -18.052 -6.417 1.00 59.50 277 PHE A C 1
ATOM 2321 O O . PHE A 1 277 ? 12.326 -17.897 -5.816 1.00 59.50 277 PHE A O 1
ATOM 2328 N N . SER A 1 278 ? 10.423 -19.036 -6.094 1.00 62.97 278 SER A N 1
ATOM 2329 C CA . SER A 1 278 ? 10.667 -20.003 -5.029 1.00 62.97 278 SER A CA 1
ATOM 2330 C C . SER A 1 278 ? 11.520 -21.160 -5.554 1.00 62.97 278 SER A C 1
ATOM 2332 O O . SER A 1 278 ? 11.207 -21.745 -6.587 1.00 62.97 278 SER A O 1
ATOM 2334 N N . SER A 1 279 ? 12.628 -21.414 -4.855 1.00 57.19 279 SER A N 1
ATOM 2335 C CA . SER A 1 279 ? 13.645 -22.469 -5.026 1.00 57.19 279 SER A CA 1
ATOM 2336 C C . SER A 1 279 ? 14.112 -22.823 -6.446 1.00 57.19 279 SER A C 1
ATOM 2338 O O . SER A 1 279 ? 15.272 -22.590 -6.750 1.00 57.19 279 SER A O 1
ATOM 2340 N N . VAL A 1 280 ? 13.281 -23.392 -7.315 1.00 53.12 280 VAL A N 1
ATOM 2341 C CA . VAL A 1 280 ? 13.731 -23.896 -8.624 1.00 53.12 280 VAL A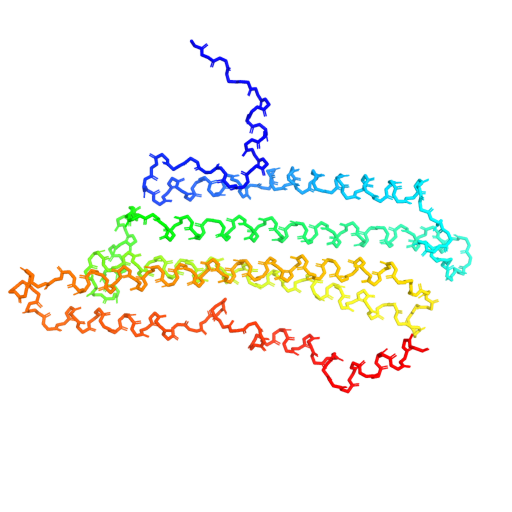 CA 1
ATOM 2342 C C . VAL A 1 280 ? 13.742 -22.781 -9.672 1.00 53.12 280 VAL A C 1
ATOM 2344 O O . VAL A 1 280 ? 14.760 -22.559 -10.315 1.00 53.12 280 VAL A O 1
ATOM 2347 N N . GLY A 1 281 ? 12.665 -22.002 -9.800 1.00 55.25 281 GLY A N 1
ATOM 2348 C CA . GLY A 1 281 ? 12.595 -20.940 -10.815 1.00 55.25 281 GLY A CA 1
ATOM 2349 C C . GLY A 1 281 ? 13.509 -19.741 -10.526 1.00 55.25 281 GLY A C 1
ATOM 2350 O O . GLY A 1 281 ? 14.038 -19.134 -11.452 1.00 55.25 281 GLY A O 1
ATOM 2351 N N . GLY A 1 282 ? 13.766 -19.444 -9.246 1.00 56.03 282 GLY A N 1
ATOM 2352 C CA . GLY A 1 282 ? 14.686 -18.379 -8.832 1.00 56.03 282 GLY A CA 1
ATOM 2353 C C . GLY A 1 282 ? 16.155 -18.708 -9.106 1.00 56.03 282 GLY A C 1
ATOM 2354 O O . GLY A 1 282 ? 16.888 -17.841 -9.569 1.00 56.03 282 GLY A O 1
ATOM 2355 N N . VAL A 1 283 ? 16.571 -19.960 -8.879 1.00 57.28 283 VAL A N 1
ATOM 2356 C CA . VAL A 1 283 ? 17.933 -20.417 -9.202 1.00 57.28 283 VAL A CA 1
ATOM 2357 C C . VAL A 1 283 ? 18.143 -20.427 -10.713 1.00 57.28 283 VAL A C 1
ATOM 2359 O O . VAL A 1 283 ? 19.140 -19.883 -11.165 1.00 57.28 283 VAL A O 1
ATOM 2362 N N . TYR A 1 284 ? 17.165 -20.899 -11.494 1.00 54.66 284 TYR A N 1
ATOM 2363 C CA . TYR A 1 284 ? 17.230 -20.817 -12.957 1.00 54.66 284 TYR A CA 1
ATOM 2364 C C . TYR A 1 284 ? 17.287 -19.376 -13.475 1.00 54.66 284 TYR A C 1
ATOM 2366 O O . TYR A 1 284 ? 17.992 -19.112 -14.437 1.00 54.66 284 TYR A O 1
ATOM 2374 N N . LEU A 1 285 ? 16.579 -18.429 -12.853 1.00 53.62 285 LEU A N 1
ATOM 2375 C CA . LEU A 1 285 ? 16.662 -17.015 -13.233 1.00 53.62 285 LEU A CA 1
ATOM 2376 C C . LEU A 1 285 ? 18.017 -16.394 -12.878 1.00 53.62 285 LEU A C 1
ATOM 2378 O O . LEU A 1 285 ? 18.521 -15.589 -13.652 1.00 53.62 285 LEU A O 1
ATOM 2382 N N . ILE A 1 286 ? 18.597 -16.757 -11.732 1.00 57.38 286 ILE A N 1
ATOM 2383 C CA . ILE A 1 286 ? 19.916 -16.273 -11.301 1.00 57.38 286 ILE A CA 1
ATOM 2384 C C . ILE A 1 286 ? 21.023 -16.873 -12.173 1.00 57.38 286 ILE A C 1
ATOM 2386 O O . ILE A 1 286 ? 21.871 -16.122 -12.633 1.00 57.38 286 ILE A O 1
ATOM 2390 N N . GLU A 1 287 ? 20.992 -18.179 -12.451 1.00 55.34 287 GLU A N 1
ATOM 2391 C CA . GLU A 1 287 ? 21.930 -18.838 -13.376 1.00 55.34 287 GLU A CA 1
ATOM 2392 C C . GLU A 1 287 ? 21.768 -18.367 -14.825 1.00 55.34 287 GLU A C 1
ATOM 2394 O O . GLU A 1 287 ? 22.716 -18.446 -15.591 1.00 55.34 287 GLU A O 1
ATOM 2399 N N . TYR A 1 288 ? 20.587 -17.883 -15.216 1.00 53.78 288 TYR A N 1
ATOM 2400 C CA . TYR A 1 288 ? 20.351 -17.331 -16.553 1.00 53.78 288 TYR A CA 1
ATOM 2401 C C . TYR A 1 288 ? 20.750 -15.850 -16.683 1.00 53.78 288 TYR A C 1
ATOM 2403 O O . TYR A 1 288 ? 20.916 -15.355 -17.795 1.00 53.78 288 TYR A O 1
ATOM 2411 N N . LEU A 1 289 ? 20.850 -15.123 -15.563 1.00 51.34 289 LEU A N 1
ATOM 2412 C CA . LEU A 1 289 ? 21.248 -13.708 -15.514 1.00 51.34 289 LEU A CA 1
ATOM 2413 C C . LEU A 1 289 ? 22.741 -13.496 -15.212 1.00 51.34 289 LEU A C 1
ATOM 2415 O O . LEU A 1 289 ? 23.226 -12.380 -15.408 1.00 51.34 289 LEU A O 1
ATOM 2419 N N . LEU A 1 290 ? 23.429 -14.524 -14.705 1.00 47.62 290 LEU A N 1
ATOM 2420 C CA . LEU A 1 290 ? 24.887 -14.601 -14.540 1.00 47.62 290 LEU A CA 1
ATOM 2421 C C . LEU A 1 290 ? 25.551 -15.115 -15.820 1.00 47.62 290 LEU A C 1
ATOM 2423 O O . LEU A 1 290 ? 26.653 -14.607 -16.124 1.00 47.62 290 LEU A O 1
#

Sequence (290 aa):
MAEKEPWKSQLSILSIDNWKIDDSAFEAIWRNYREKAKLGFSIFRILFIFFLFISFIILIQMFGDQANLIPPAPFRGEFNLDWIGRIAFAVTVAYLALILYIADHVHLSSHFIKLLANQPAIIWPVELTKIYKNKYGLPENIVQYKILLDFIHRHTAIHNKFIFYPFICLFLIIISRNHYFDNWLITPYMVLIYLFFALVTLMSALRLRAAAMYAKKEILKRLNTNSAQSPIYEWRYRKNDNIVKLKSLTVEIENFKEGIFKPLLHHPMILSLLMPFSSVGGVYLIEYLL

pLDDT: mean 73.97, std 13.2, range [37.75, 90.88]

Radius of gyration: 25.14 Å; chains: 1; bounding box: 59×63×79 Å

Foldseek 3Di:
DDDPDVVVVVVVLLDLQDDDCPDLEPVVLVVVLVVSVPPVSLVVNLVVVVVVVVVVVVVCCVPPDVPQPAPDFPDDDPVRVVVVVVVVVVLVVVLSSLLSSLLSNLVNLLSSLLVNLPRPDHDYDPVQLVVQCVVQVADSVLSVLVVSLVCLQVVVQVSLVSLCVSLVSLLVVVVCCQCVNGVTDDGPVNVVVSVVSVVSSVVSLVSSLVSSVSSLVSSLVVLVVVVVPPPPCPPVPPPVPHVVSSVVVSVCSVPPCDRSNPPPCPDVSVCVSCVCCPDPNVVVVVVSND

Secondary structure (DSSP, 8-state):
-----HHHHHHHHH-SS-------BHHHHHHHHHHHTSHHHHHHHHHHHHHHHHHHHHHHHHHS-HHHHSPPP--SSHHHHHHHHHHHHHHHHHHHHHHHHHHHHHHHHHHHHHHHHH-S--B--HHHHHHHHHHH---HHHHHHHHHHHHHHHHHHHHHHHTTHHHHHHHHHHHHTSTTT------HHHHHHHHHHHHHHHHHHHHHHHHHHHHHHHHHHHHHHHHHT-SS-TTTS--THHHHHHHHHHHHHHH---GGGS-GGG-HHHHHHHGGGSTHHHHHHHHHH-